Protein AF-R7JLM0-F1 (afdb_monomer)

Radius of gyration: 26.58 Å; Cα contacts (8 Å, |Δi|>4): 230; chains: 1; bounding box: 60×76×86 Å

Nearest PDB structures (foldseek):
  3sog-assembly1_A-2  TM=3.318E-01  e=3.412E-01  Homo sapiens
  5i6j-assembly1_A-2  TM=1.376E-01  e=1.040E+00  Homo sapiens
  4s0f-assembly1_A  TM=2.040E-01  e=4.446E+00  Acetivibrio thermocellus ATCC 27405
  8to0-assembly1_GY  TM=1.593E-01  e=4.667E+00  Mus musculus

Solvent-accessible surface area (backbone atoms only — not comparable to full-atom values): 16908 Å² total; per-residue (Å²): 132,85,83,85,78,86,71,77,67,90,77,76,64,86,81,46,53,73,69,52,44,52,50,51,53,50,56,52,57,73,52,51,72,65,44,73,47,101,86,70,42,50,24,23,68,70,27,72,39,48,37,66,59,47,50,50,55,50,50,51,50,51,52,50,50,51,41,55,47,54,38,47,46,61,75,63,64,61,58,69,72,55,37,50,52,50,32,41,50,41,55,50,48,54,52,49,52,34,59,59,35,45,81,46,99,54,19,72,41,20,50,56,50,38,67,68,48,57,81,61,66,70,44,73,75,48,56,71,70,57,29,52,53,51,52,51,49,51,56,52,59,53,64,34,82,92,32,42,66,34,39,58,72,69,66,45,58,66,59,54,54,51,35,49,51,32,49,53,43,45,52,54,53,49,56,53,48,53,51,51,48,51,54,50,53,53,49,53,51,51,52,58,49,42,79,74,44,82,81,46,71,70,56,55,50,52,56,49,49,52,50,48,53,51,49,51,47,52,56,59,70,31,62,67,33,36,49,50,54,48,53,55,48,48,52,54,54,49,54,51,48,51,52,53,51,49,36,30,45,50,27,32,72,78,55,69,44,73,67,30,53,50,36,48,52,51,49,37,53,49,49,54,52,51,53,50,54,51,53,51,52,55,51,53,59,54,59,62,64,76,67,64,78,79,79,77,81,78,83,80,87,129

pLDDT: mean 82.74, std 15.83, range [32.66, 98.19]

Structure (mmCIF, N/CA/C/O backbone):
data_AF-R7JLM0-F1
#
_entry.id   AF-R7JLM0-F1
#
loop_
_atom_site.group_PDB
_atom_site.id
_atom_site.type_symbol
_atom_site.label_atom_id
_atom_site.label_alt_id
_atom_site.label_comp_id
_atom_site.label_asym_id
_atom_site.label_entity_id
_atom_site.label_seq_id
_atom_site.pdbx_PDB_ins_code
_atom_site.Cartn_x
_atom_site.Cartn_y
_atom_site.Cartn_z
_atom_site.occupancy
_atom_site.B_iso_or_equiv
_atom_site.auth_seq_id
_atom_site.auth_comp_id
_atom_site.auth_asym_id
_atom_site.auth_atom_id
_atom_site.pdbx_PDB_model_num
ATOM 1 N N . MET A 1 1 ? 14.908 -9.237 -46.133 1.00 46.31 1 MET A N 1
ATOM 2 C CA . MET A 1 1 ? 13.808 -8.449 -45.529 1.00 46.31 1 MET A CA 1
ATOM 3 C C . MET A 1 1 ? 14.343 -7.806 -44.255 1.00 46.31 1 MET A C 1
ATOM 5 O O . MET A 1 1 ? 15.053 -8.493 -43.534 1.00 46.31 1 MET A O 1
ATOM 9 N N . ARG A 1 2 ? 14.100 -6.511 -43.994 1.00 52.66 2 ARG A N 1
ATOM 10 C CA . ARG A 1 2 ? 14.485 -5.898 -42.706 1.00 52.66 2 ARG A CA 1
ATOM 11 C C . ARG A 1 2 ? 13.464 -6.320 -41.648 1.00 52.66 2 ARG A C 1
ATOM 13 O O . ARG A 1 2 ? 12.272 -6.133 -41.874 1.00 52.66 2 ARG A O 1
ATOM 20 N N . LYS A 1 3 ? 13.925 -6.893 -40.534 1.00 61.28 3 LYS A N 1
ATOM 21 C CA . LYS A 1 3 ? 13.074 -7.256 -39.395 1.00 61.28 3 LYS A CA 1
ATOM 22 C C . LYS A 1 3 ? 12.509 -5.966 -38.774 1.00 61.28 3 LYS A C 1
ATOM 24 O O . LYS A 1 3 ? 13.252 -5.001 -38.588 1.00 61.28 3 LYS A O 1
ATOM 29 N N . LYS A 1 4 ? 11.191 -5.906 -38.553 1.00 69.69 4 LYS A N 1
ATOM 30 C CA . LYS A 1 4 ? 10.511 -4.760 -37.930 1.00 69.69 4 LYS A CA 1
ATOM 31 C C . LYS A 1 4 ? 10.411 -5.046 -36.434 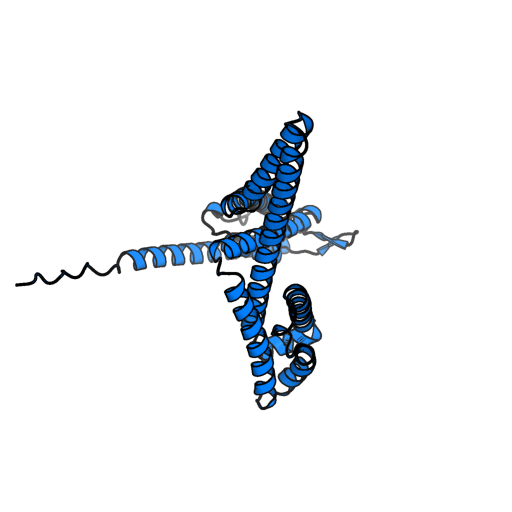1.00 69.69 4 LYS A C 1
ATOM 33 O O . LYS A 1 4 ? 9.512 -5.761 -36.018 1.00 69.69 4 LYS A O 1
ATOM 38 N N . TYR A 1 5 ? 11.360 -4.531 -35.661 1.00 74.25 5 TYR A N 1
ATOM 39 C CA . TYR A 1 5 ? 11.387 -4.722 -34.211 1.00 74.25 5 TYR A CA 1
ATOM 40 C C . TYR A 1 5 ? 10.335 -3.848 -33.524 1.00 74.25 5 TYR A C 1
ATOM 42 O O . TYR A 1 5 ? 10.145 -2.688 -33.910 1.00 74.25 5 TYR A O 1
ATOM 50 N N . LEU A 1 6 ? 9.673 -4.401 -32.507 1.00 81.44 6 LEU A N 1
ATOM 51 C CA . LEU A 1 6 ? 8.845 -3.630 -31.584 1.00 81.44 6 LEU A CA 1
ATOM 52 C C . LEU A 1 6 ? 9.763 -2.794 -30.690 1.00 81.44 6 LEU A C 1
ATOM 54 O O . LEU A 1 6 ? 10.702 -3.318 -30.095 1.00 81.44 6 LEU A O 1
ATOM 58 N N . LYS A 1 7 ? 9.514 -1.486 -30.645 1.00 85.19 7 LYS A N 1
ATOM 59 C CA . LYS A 1 7 ? 10.189 -0.560 -29.734 1.00 85.19 7 LYS A CA 1
ATOM 60 C C . LYS A 1 7 ? 9.288 -0.302 -28.537 1.00 85.19 7 LYS A C 1
ATOM 62 O O . LYS A 1 7 ? 8.070 -0.279 -28.711 1.00 85.19 7 LYS A O 1
ATOM 67 N N . VAL A 1 8 ? 9.892 -0.071 -27.378 1.00 88.75 8 VAL A N 1
ATOM 68 C CA . VAL A 1 8 ? 9.181 0.491 -26.227 1.00 88.75 8 VAL A CA 1
ATOM 69 C C . VAL A 1 8 ? 8.813 1.936 -26.560 1.00 88.75 8 VAL A C 1
ATOM 71 O O . VAL A 1 8 ? 9.634 2.692 -27.089 1.00 88.75 8 VAL A O 1
ATOM 74 N N . GLU A 1 9 ? 7.553 2.294 -26.344 1.00 91.06 9 GLU A N 1
ATOM 75 C CA . GLU A 1 9 ? 7.072 3.661 -26.511 1.00 91.06 9 GLU A CA 1
ATOM 76 C C . GLU A 1 9 ? 7.649 4.575 -25.424 1.00 91.06 9 GLU A C 1
ATOM 78 O O . GLU A 1 9 ? 7.916 4.156 -24.302 1.00 91.06 9 GLU A O 1
ATOM 83 N N . SER A 1 10 ? 7.861 5.848 -25.753 1.00 87.69 10 SER A 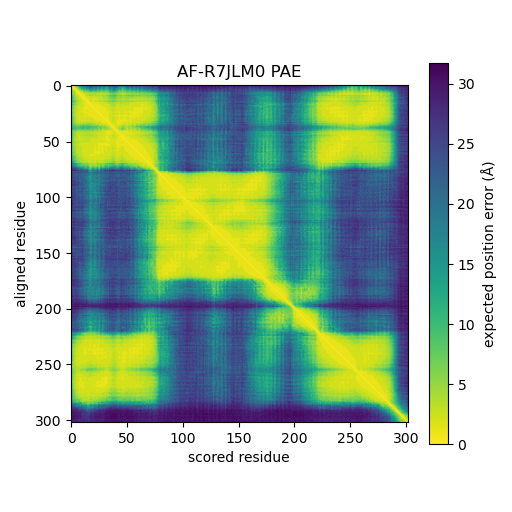N 1
ATOM 84 C CA . SER A 1 10 ? 8.321 6.823 -24.766 1.00 87.69 10 SER A CA 1
ATOM 85 C C . SER A 1 10 ? 7.180 7.197 -23.828 1.00 87.69 10 SER A C 1
ATOM 87 O O . SER A 1 10 ? 6.104 7.550 -24.305 1.00 87.69 10 SER A O 1
ATOM 89 N N . ILE A 1 11 ? 7.440 7.231 -22.524 1.00 90.00 11 ILE A N 1
ATOM 90 C CA . ILE A 1 11 ? 6.517 7.762 -21.521 1.00 90.00 11 ILE A CA 1
ATOM 91 C C . ILE A 1 11 ? 7.254 8.764 -20.635 1.00 90.00 11 ILE A C 1
ATOM 93 O O . ILE A 1 11 ? 8.383 8.530 -20.221 1.00 90.00 11 ILE A O 1
ATOM 97 N N . TYR A 1 12 ? 6.621 9.897 -20.332 1.00 88.19 12 TYR A N 1
ATOM 98 C CA . TYR A 1 12 ? 7.196 10.885 -19.420 1.00 88.19 12 TYR A CA 1
ATOM 99 C C . TYR A 1 12 ? 6.615 10.727 -18.010 1.00 88.19 12 TYR A C 1
ATOM 101 O O . TYR A 1 12 ? 5.598 11.332 -17.654 1.00 88.19 12 TYR A O 1
ATOM 109 N N . LEU A 1 13 ? 7.268 9.893 -17.198 1.00 90.50 13 LEU A N 1
ATOM 110 C CA . LEU A 1 13 ? 6.787 9.486 -15.871 1.00 90.50 13 LEU A CA 1
ATOM 111 C C . LEU A 1 13 ? 6.755 10.627 -14.840 1.00 90.50 13 LEU A C 1
ATOM 113 O O . LEU A 1 13 ? 5.944 10.601 -13.912 1.00 90.50 13 LEU A O 1
ATOM 117 N N . TYR A 1 14 ? 7.554 11.682 -15.023 1.00 86.12 14 TYR A N 1
ATOM 118 C CA . TYR A 1 14 ? 7.587 12.829 -14.106 1.00 86.12 14 TYR A CA 1
ATOM 119 C C . TYR A 1 14 ? 6.265 13.615 -14.036 1.00 86.12 14 TYR A C 1
ATOM 121 O O . TYR A 1 14 ? 6.030 14.308 -13.050 1.00 86.12 14 TYR A O 1
ATOM 129 N N . HIS A 1 15 ? 5.381 13.509 -15.036 1.00 85.50 15 HIS A N 1
ATOM 130 C CA . HIS A 1 15 ? 4.055 14.149 -15.001 1.00 85.50 15 HIS A CA 1
ATOM 131 C C . HIS A 1 15 ? 2.981 13.329 -14.265 1.00 85.50 15 HIS A C 1
ATOM 133 O O . HIS A 1 15 ? 1.862 13.816 -14.055 1.00 85.50 15 HIS A O 1
ATOM 139 N N . LEU A 1 16 ? 3.299 12.095 -13.871 1.00 88.38 16 LEU A N 1
ATOM 140 C CA . LEU A 1 16 ? 2.406 11.257 -13.082 1.00 88.38 16 LEU A CA 1
ATOM 141 C C . LEU A 1 16 ? 2.457 11.671 -11.611 1.00 88.38 16 LEU A C 1
ATOM 143 O O . LEU A 1 16 ? 3.528 11.894 -11.045 1.00 88.38 16 LEU A O 1
ATOM 147 N N . THR A 1 17 ? 1.299 11.715 -10.959 1.00 89.56 17 THR A N 1
ATOM 148 C CA . THR A 1 17 ? 1.217 11.811 -9.494 1.00 89.56 17 THR A CA 1
ATOM 149 C C . THR A 1 17 ? 1.863 10.589 -8.844 1.00 89.56 17 THR A C 1
ATOM 151 O O . THR A 1 17 ? 2.075 9.566 -9.492 1.00 89.56 17 THR A O 1
ATOM 154 N N . ASN A 1 18 ? 2.159 10.656 -7.544 1.00 90.44 18 ASN A N 1
ATOM 155 C CA . ASN A 1 18 ? 2.722 9.513 -6.809 1.00 90.44 18 ASN A CA 1
ATOM 156 C C . ASN A 1 18 ? 1.836 8.269 -6.935 1.00 90.44 18 ASN A C 1
ATOM 158 O O . ASN A 1 18 ? 2.331 7.181 -7.202 1.00 90.44 18 ASN A O 1
ATOM 162 N N . ALA A 1 19 ? 0.516 8.437 -6.821 1.00 89.56 19 ALA A N 1
ATOM 163 C CA . ALA A 1 19 ? -0.430 7.334 -6.960 1.00 89.56 19 ALA A CA 1
ATOM 164 C C . ALA A 1 19 ? -0.437 6.730 -8.376 1.00 89.56 19 ALA A C 1
ATOM 166 O O . ALA A 1 19 ? -0.486 5.510 -8.516 1.00 89.56 19 ALA A O 1
ATOM 167 N N . GLU A 1 20 ? -0.369 7.563 -9.417 1.00 91.12 20 GLU A N 1
ATOM 168 C CA . GLU A 1 20 ? -0.324 7.097 -10.809 1.00 91.12 20 GLU A CA 1
ATOM 169 C C . GLU A 1 20 ? 0.993 6.398 -11.142 1.00 91.12 20 GLU A C 1
ATOM 171 O O . GLU A 1 20 ? 0.960 5.364 -11.801 1.00 91.12 20 GLU A O 1
ATOM 176 N N . LEU A 1 21 ? 2.130 6.912 -10.660 1.00 94.75 21 LEU A N 1
ATOM 177 C CA . LEU A 1 21 ? 3.432 6.270 -10.847 1.00 94.75 21 LEU A CA 1
ATOM 178 C C . LEU A 1 21 ? 3.469 4.896 -10.167 1.00 94.75 21 LEU A C 1
ATOM 180 O O . LEU A 1 21 ? 3.831 3.912 -10.802 1.00 94.75 21 LEU A O 1
ATOM 184 N N . ILE A 1 22 ? 3.027 4.810 -8.906 1.00 95.12 22 ILE A N 1
ATOM 185 C CA . ILE A 1 22 ? 2.936 3.539 -8.170 1.00 95.12 22 ILE A CA 1
ATOM 186 C C . ILE A 1 22 ? 2.023 2.553 -8.910 1.00 95.12 22 ILE A C 1
ATOM 188 O O . ILE A 1 22 ? 2.355 1.378 -9.039 1.00 95.12 22 ILE A O 1
ATOM 192 N N . ASN A 1 23 ? 0.870 3.008 -9.414 1.00 94.50 23 ASN A N 1
ATOM 193 C CA . ASN A 1 23 ? -0.040 2.144 -10.167 1.00 94.50 23 ASN A CA 1
ATOM 194 C C . ASN A 1 23 ? 0.575 1.668 -11.491 1.00 94.50 23 ASN A C 1
ATOM 196 O O . ASN A 1 23 ? 0.466 0.488 -11.815 1.00 94.50 23 ASN A O 1
ATOM 200 N N . PHE A 1 24 ? 1.232 2.563 -12.231 1.00 96.88 24 PHE A N 1
ATOM 201 C CA . PHE A 1 24 ? 1.930 2.223 -13.465 1.00 96.88 24 PHE A CA 1
ATOM 202 C C . PHE A 1 24 ? 3.007 1.164 -13.218 1.00 96.88 24 PHE A C 1
ATOM 204 O O . PHE A 1 24 ? 2.997 0.142 -13.895 1.00 96.88 24 PHE A O 1
ATOM 211 N N . LEU A 1 25 ? 3.868 1.355 -12.214 1.00 97.69 25 LEU A N 1
ATOM 212 C CA . LEU A 1 25 ? 4.946 0.408 -11.920 1.00 97.69 25 LEU A CA 1
ATOM 213 C C . LEU A 1 25 ? 4.444 -0.929 -11.362 1.00 97.69 25 LEU A C 1
ATOM 215 O O . LEU A 1 25 ? 5.022 -1.962 -11.676 1.00 97.69 25 LEU A O 1
ATOM 219 N N . ARG A 1 26 ? 3.326 -0.958 -10.623 1.00 97.25 26 ARG A N 1
ATOM 220 C CA . ARG A 1 26 ? 2.663 -2.229 -10.268 1.00 97.25 26 ARG A CA 1
ATOM 221 C C . ARG A 1 26 ? 2.206 -2.987 -11.508 1.00 97.25 26 ARG A C 1
ATOM 223 O O . ARG A 1 26 ? 2.535 -4.151 -11.671 1.00 97.25 26 ARG A O 1
ATOM 230 N N . ARG A 1 27 ? 1.516 -2.300 -12.421 1.00 97.31 27 ARG A N 1
ATOM 231 C CA . ARG A 1 27 ? 1.054 -2.906 -13.678 1.00 97.31 27 ARG A CA 1
ATOM 232 C C . ARG A 1 27 ? 2.215 -3.311 -14.586 1.00 97.31 27 ARG A C 1
ATOM 234 O O . ARG A 1 27 ? 2.076 -4.265 -15.336 1.00 97.31 27 ARG A O 1
ATOM 241 N N . PHE A 1 28 ? 3.335 -2.594 -14.532 1.00 97.62 28 PHE A N 1
ATOM 242 C CA . PHE A 1 28 ? 4.577 -2.979 -15.197 1.00 97.62 28 PHE A CA 1
ATOM 243 C C . PHE A 1 28 ? 5.132 -4.287 -14.622 1.00 97.62 28 PHE A C 1
ATOM 245 O O . PHE A 1 28 ? 5.426 -5.203 -15.384 1.00 97.62 28 PHE A O 1
ATOM 252 N N . MET A 1 29 ? 5.216 -4.397 -13.292 1.00 97.25 29 MET A N 1
ATOM 253 C CA . MET A 1 29 ? 5.656 -5.618 -12.608 1.00 97.25 29 MET A CA 1
ATOM 254 C C . MET A 1 29 ? 4.749 -6.810 -12.929 1.00 97.25 29 MET A C 1
ATOM 256 O O . MET A 1 29 ? 5.252 -7.889 -13.223 1.00 97.25 29 MET A O 1
ATOM 260 N N . ASP A 1 30 ? 3.430 -6.604 -12.970 1.00 96.69 30 ASP A N 1
ATOM 261 C CA . ASP A 1 30 ? 2.447 -7.642 -13.320 1.00 96.69 30 ASP A CA 1
ATOM 262 C C . ASP A 1 30 ? 2.591 -8.161 -14.765 1.00 96.69 30 ASP A C 1
ATOM 264 O O 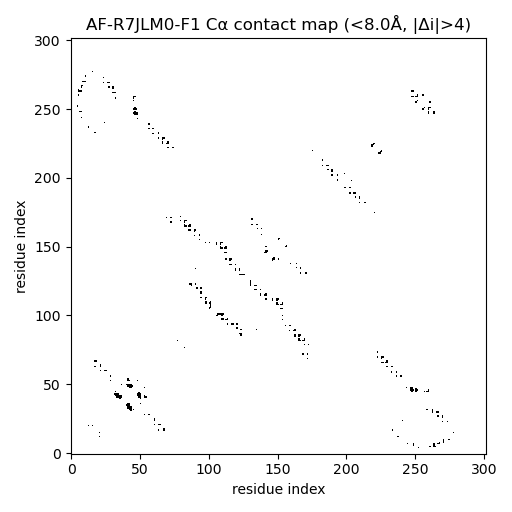. ASP A 1 30 ? 2.107 -9.247 -15.085 1.00 96.69 30 ASP A O 1
ATOM 268 N N . LEU A 1 31 ? 3.225 -7.391 -15.660 1.00 97.00 31 LEU A N 1
ATOM 269 C CA . LEU A 1 31 ? 3.488 -7.811 -17.040 1.00 97.00 31 LEU A CA 1
ATOM 270 C C . LEU A 1 31 ? 4.726 -8.703 -17.166 1.00 97.00 31 LEU A C 1
ATOM 272 O O . LEU A 1 31 ? 4.895 -9.337 -18.211 1.00 97.00 31 LEU A O 1
ATOM 276 N N . LEU A 1 32 ? 5.602 -8.734 -16.158 1.00 96.50 32 LEU A N 1
ATOM 277 C CA . LEU A 1 32 ? 6.828 -9.520 -16.218 1.00 96.50 32 LEU A CA 1
ATOM 278 C C . LEU A 1 32 ? 6.495 -11.022 -16.286 1.00 96.50 32 LEU A C 1
ATOM 280 O O . LEU A 1 32 ? 5.707 -11.513 -15.474 1.00 96.50 32 LEU A O 1
ATOM 284 N N . PRO A 1 33 ? 7.105 -11.780 -17.215 1.00 95.56 33 PRO A N 1
ATOM 285 C CA . PRO A 1 33 ? 6.946 -13.227 -17.298 1.00 95.56 33 PRO A CA 1
ATOM 286 C C . PRO A 1 33 ? 7.795 -13.894 -16.206 1.00 95.56 33 PRO A C 1
ATOM 288 O O . PRO A 1 33 ? 8.856 -14.446 -16.485 1.00 95.56 33 PRO A O 1
ATOM 291 N N . LEU A 1 34 ? 7.362 -13.751 -14.950 1.00 96.06 34 LEU A N 1
ATOM 292 C CA . LEU A 1 34 ? 8.117 -14.198 -13.784 1.00 96.06 34 LEU A CA 1
ATOM 293 C C . LEU A 1 34 ? 8.060 -15.719 -13.613 1.00 96.06 34 LEU A C 1
ATOM 295 O O . LEU A 1 34 ? 6.981 -16.312 -13.565 1.00 96.06 34 LEU A O 1
ATOM 299 N N . GLU A 1 35 ? 9.225 -16.318 -13.406 1.00 94.88 35 GLU A N 1
ATOM 300 C CA . GLU A 1 35 ? 9.415 -17.710 -13.003 1.00 94.88 35 GLU A CA 1
ATOM 301 C C . GLU A 1 35 ? 10.285 -17.805 -11.740 1.00 94.88 35 GLU A C 1
ATOM 303 O O . GLU A 1 35 ? 10.871 -16.809 -11.309 1.00 94.88 35 GLU A O 1
ATOM 308 N N . ASP A 1 36 ? 10.281 -18.975 -11.094 1.00 94.94 36 ASP A N 1
ATOM 309 C CA . ASP A 1 36 ? 11.117 -19.247 -9.919 1.00 94.94 36 ASP A CA 1
ATOM 310 C C . ASP A 1 36 ? 12.560 -19.545 -10.350 1.00 94.94 36 ASP A C 1
ATOM 312 O O . ASP A 1 36 ? 12.775 -20.403 -11.208 1.00 94.94 36 ASP A O 1
ATOM 316 N N . ASP A 1 37 ? 13.536 -18.877 -9.731 1.00 89.62 37 ASP A N 1
ATOM 317 C CA . ASP A 1 37 ? 14.952 -19.219 -9.871 1.00 89.62 37 ASP A CA 1
ATOM 318 C C . ASP A 1 37 ? 15.328 -20.446 -9.015 1.00 89.62 37 ASP A C 1
ATOM 320 O O . ASP A 1 37 ? 14.514 -21.013 -8.279 1.00 89.62 37 ASP A O 1
ATOM 324 N N . GLU A 1 38 ? 16.593 -20.868 -9.101 1.00 85.75 38 GLU A N 1
ATOM 325 C CA . GLU A 1 38 ? 17.118 -22.015 -8.345 1.00 85.75 38 GLU A CA 1
ATOM 326 C C . GLU A 1 38 ? 17.077 -21.823 -6.813 1.00 85.75 38 GLU A C 1
ATOM 328 O O . GLU A 1 38 ? 17.103 -22.807 -6.071 1.00 85.75 38 GLU A O 1
ATOM 333 N N . GLU A 1 39 ? 16.984 -20.581 -6.333 1.00 86.44 39 GLU A N 1
ATOM 334 C CA . GLU A 1 39 ? 16.954 -20.196 -4.918 1.00 86.44 39 GLU A CA 1
ATOM 335 C C . GLU A 1 39 ? 15.537 -19.814 -4.428 1.00 86.44 39 GLU A C 1
ATOM 337 O O . GLU A 1 39 ? 15.348 -19.507 -3.248 1.00 86.44 39 GLU A O 1
ATOM 342 N N . GLY A 1 40 ? 14.519 -19.889 -5.296 1.00 83.94 40 GLY A N 1
ATOM 343 C CA . GLY A 1 40 ? 13.126 -19.534 -5.004 1.00 83.94 40 GLY A CA 1
ATOM 344 C C . GLY A 1 40 ? 12.789 -18.039 -5.133 1.00 83.94 40 GLY A C 1
ATOM 345 O O . GLY A 1 40 ? 11.715 -17.617 -4.698 1.00 83.94 40 GLY A O 1
ATOM 346 N N . GLY A 1 41 ? 13.685 -17.232 -5.703 1.00 89.75 41 GLY A N 1
ATOM 347 C CA . GLY A 1 41 ? 13.433 -15.857 -6.134 1.00 89.75 41 GLY A CA 1
ATOM 348 C C . GLY A 1 41 ? 12.636 -15.792 -7.442 1.00 89.75 41 GLY A C 1
ATOM 349 O O . GLY A 1 41 ? 12.555 -16.765 -8.184 1.00 89.75 41 GLY A O 1
ATOM 350 N N . LYS A 1 42 ? 12.015 -14.643 -7.737 1.00 95.88 42 LYS A N 1
ATOM 351 C CA . LYS A 1 42 ? 11.240 -14.433 -8.973 1.00 95.88 42 LYS A CA 1
ATOM 352 C C . LYS A 1 42 ? 12.050 -13.651 -9.997 1.00 95.88 42 LYS A C 1
ATOM 354 O O . LYS A 1 42 ? 12.378 -12.504 -9.724 1.00 95.88 42 LYS A O 1
ATOM 359 N N . HIS A 1 43 ? 12.265 -14.197 -11.190 1.00 96.38 43 HIS A N 1
ATOM 360 C CA . HIS A 1 43 ? 13.001 -13.532 -12.274 1.00 96.38 43 HIS A CA 1
ATOM 361 C C . HIS A 1 43 ? 12.303 -13.674 -13.630 1.00 96.38 43 HIS A C 1
ATOM 363 O O . HIS A 1 43 ? 11.398 -14.485 -13.783 1.00 96.38 43 HIS A O 1
ATOM 369 N N . ALA A 1 44 ? 12.721 -12.886 -14.624 1.00 96.44 44 ALA A N 1
ATOM 370 C CA . ALA A 1 44 ? 12.225 -12.970 -16.001 1.00 96.44 44 ALA A CA 1
ATOM 371 C C . ALA A 1 44 ? 13.417 -13.079 -16.972 1.00 96.44 44 ALA A C 1
ATOM 373 O O . ALA A 1 44 ? 13.869 -12.073 -17.537 1.00 96.44 44 ALA A O 1
ATOM 374 N N . PRO A 1 45 ? 13.970 -14.288 -17.183 1.00 94.56 45 PRO A N 1
ATOM 375 C CA . PRO A 1 45 ? 15.233 -14.451 -17.902 1.00 94.56 45 PRO A CA 1
ATOM 376 C C . PRO A 1 45 ? 15.113 -14.147 -19.394 1.00 94.56 45 PRO A C 1
ATOM 378 O O . PRO A 1 45 ? 16.061 -13.624 -19.977 1.00 94.56 45 PRO A O 1
ATOM 381 N N . ALA A 1 46 ? 13.940 -14.372 -20.000 1.00 93.25 46 ALA A N 1
ATOM 382 C CA . ALA A 1 46 ? 13.655 -13.974 -21.382 1.00 93.25 46 ALA A CA 1
ATOM 383 C C . ALA A 1 46 ? 13.801 -12.455 -21.617 1.00 93.25 46 ALA A C 1
ATOM 385 O O . ALA A 1 46 ? 13.970 -12.011 -22.751 1.00 93.25 46 ALA A O 1
ATOM 386 N N . LEU A 1 47 ? 13.758 -11.657 -20.544 1.00 95.44 47 LEU A N 1
ATOM 387 C CA . LEU A 1 47 ? 13.915 -10.204 -20.564 1.00 95.44 47 LEU A CA 1
ATOM 388 C C . LEU A 1 47 ? 15.250 -9.733 -19.961 1.00 95.44 47 LEU A C 1
ATOM 390 O O . LEU A 1 47 ? 15.462 -8.528 -19.841 1.00 95.44 47 LEU A O 1
ATOM 394 N N . ALA A 1 48 ? 16.139 -10.659 -19.581 1.00 95.31 48 ALA A N 1
ATOM 395 C CA . ALA A 1 48 ? 17.376 -10.387 -18.841 1.00 95.31 48 ALA A CA 1
ATOM 396 C C . ALA A 1 48 ? 17.157 -9.617 -17.520 1.00 95.31 48 ALA A C 1
ATOM 398 O O . ALA A 1 48 ? 17.969 -8.768 -17.139 1.00 95.31 48 ALA A O 1
ATOM 399 N N . ILE A 1 49 ? 16.057 -9.932 -16.833 1.00 96.94 49 ILE A N 1
ATOM 400 C CA . ILE A 1 49 ? 15.666 -9.364 -15.540 1.00 96.94 49 ILE A CA 1
ATOM 401 C C . ILE A 1 49 ? 15.949 -10.399 -1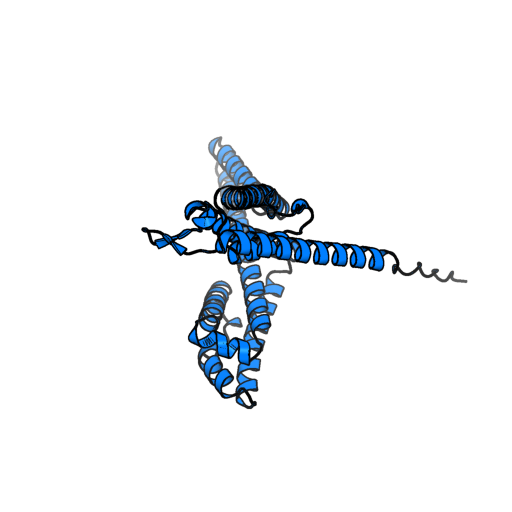4.450 1.00 96.94 49 ILE A C 1
ATOM 403 O O . ILE A 1 49 ? 15.448 -11.524 -14.528 1.00 96.94 49 ILE A O 1
ATOM 407 N N . THR A 1 50 ? 16.753 -10.025 -13.451 1.00 96.75 50 THR A N 1
ATOM 408 C CA . THR A 1 50 ? 17.165 -10.909 -12.345 1.00 96.75 50 THR A CA 1
ATOM 409 C C . THR A 1 50 ? 16.199 -10.839 -11.164 1.00 96.75 50 THR A C 1
ATOM 411 O O . THR A 1 50 ? 15.403 -9.904 -11.052 1.00 96.75 50 THR A O 1
ATOM 414 N N . SER A 1 51 ? 16.296 -11.806 -10.248 1.00 96.38 51 SER A N 1
ATOM 415 C CA . SER A 1 51 ? 15.512 -11.811 -9.007 1.00 96.38 51 SER A CA 1
ATOM 416 C C . SER A 1 51 ? 15.784 -10.605 -8.115 1.00 96.38 51 SER A C 1
ATOM 418 O O . SER A 1 51 ? 14.870 -10.103 -7.465 1.00 96.38 51 SER A O 1
ATOM 420 N N . GLU A 1 52 ? 17.016 -10.092 -8.120 1.00 96.12 52 GLU A N 1
ATOM 421 C CA . GLU A 1 52 ? 17.386 -8.895 -7.359 1.00 96.12 52 GLU A CA 1
ATOM 422 C C . GLU A 1 52 ? 16.650 -7.661 -7.886 1.00 96.12 52 GLU A C 1
ATOM 424 O O . GLU A 1 52 ? 16.098 -6.900 -7.099 1.00 96.12 52 GLU A O 1
ATOM 429 N N . MET A 1 53 ? 16.558 -7.505 -9.211 1.00 96.62 53 MET A N 1
ATOM 430 C CA . MET A 1 53 ? 15.846 -6.382 -9.831 1.00 96.62 53 MET A CA 1
ATOM 431 C C . MET A 1 53 ? 14.343 -6.425 -9.535 1.00 96.62 53 MET A C 1
ATOM 433 O O . MET A 1 53 ? 13.716 -5.391 -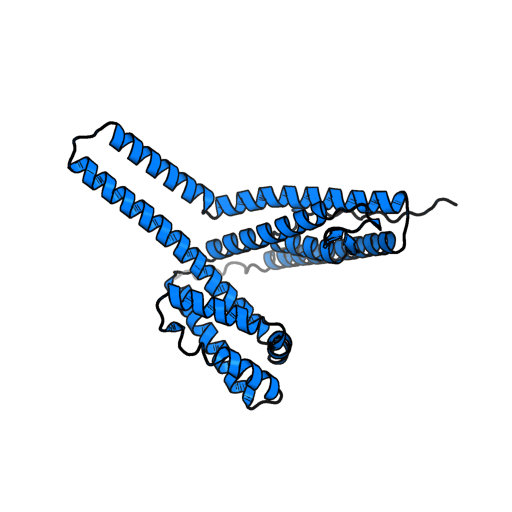9.304 1.00 96.62 53 MET A O 1
ATOM 437 N N . VAL A 1 54 ? 13.754 -7.625 -9.523 1.00 97.31 54 VAL A N 1
ATOM 438 C CA . VAL A 1 54 ? 12.344 -7.827 -9.155 1.00 97.31 54 VAL A CA 1
ATOM 439 C C . VAL A 1 54 ? 12.126 -7.513 -7.673 1.00 97.31 54 VAL A C 1
ATOM 441 O O . VAL A 1 54 ? 11.139 -6.865 -7.319 1.00 97.31 54 VAL A O 1
ATOM 444 N N . ALA A 1 55 ? 13.039 -7.936 -6.797 1.00 95.38 55 ALA A N 1
ATOM 445 C CA . ALA A 1 55 ? 12.983 -7.618 -5.373 1.00 95.38 55 ALA A CA 1
ATOM 446 C C . ALA A 1 55 ? 13.106 -6.106 -5.118 1.00 95.38 55 ALA A C 1
ATOM 448 O O . ALA A 1 55 ? 12.303 -5.553 -4.368 1.00 95.38 55 ALA A O 1
ATOM 449 N N . GLU A 1 56 ? 14.040 -5.434 -5.792 1.00 95.44 56 GLU A N 1
ATOM 450 C CA . GLU A 1 56 ? 14.240 -3.983 -5.718 1.00 95.44 56 GLU A CA 1
ATOM 451 C C . GLU A 1 56 ? 12.987 -3.210 -6.157 1.00 95.44 56 GLU A C 1
ATOM 453 O O . GLU A 1 56 ? 12.501 -2.345 -5.427 1.00 95.44 56 GLU A O 1
ATOM 458 N N . GLY A 1 57 ? 12.381 -3.583 -7.290 1.00 94.31 57 GLY A N 1
ATOM 459 C CA . GLY A 1 57 ? 11.131 -2.973 -7.749 1.00 94.31 57 GLY A CA 1
ATOM 460 C C . GLY A 1 57 ? 9.983 -3.123 -6.744 1.00 94.31 57 GLY A C 1
ATOM 461 O O . GLY A 1 57 ? 9.214 -2.183 -6.521 1.00 94.31 57 GLY A O 1
ATOM 462 N N . ASN A 1 58 ? 9.876 -4.286 -6.094 1.00 94.69 58 ASN A N 1
ATOM 463 C CA . ASN A 1 58 ? 8.878 -4.522 -5.049 1.00 94.69 58 ASN A CA 1
ATOM 464 C C . ASN A 1 58 ? 9.136 -3.677 -3.791 1.00 94.69 58 ASN A C 1
ATOM 466 O O . ASN A 1 58 ? 8.185 -3.117 -3.238 1.00 94.69 58 ASN A O 1
ATOM 470 N N . ASP A 1 59 ? 10.393 -3.541 -3.362 1.00 92.75 59 ASP A N 1
ATOM 471 C CA . ASP A 1 59 ? 10.767 -2.711 -2.211 1.00 92.75 59 ASP A CA 1
ATOM 472 C C . ASP A 1 59 ? 10.480 -1.224 -2.463 1.00 92.75 59 ASP A C 1
ATOM 474 O O . ASP A 1 59 ? 9.864 -0.545 -1.633 1.00 92.75 59 ASP A O 1
ATOM 478 N N . TYR A 1 60 ? 10.805 -0.728 -3.660 1.00 95.38 60 TYR A N 1
ATOM 479 C CA . TYR A 1 60 ? 10.444 0.625 -4.073 1.00 95.38 60 TYR A CA 1
ATOM 480 C C . TYR A 1 60 ? 8.933 0.851 -4.068 1.00 95.38 60 TYR A C 1
ATOM 482 O O . TYR A 1 60 ? 8.458 1.864 -3.549 1.00 95.38 60 TYR A O 1
ATOM 490 N N . LEU A 1 61 ? 8.154 -0.090 -4.606 1.00 93.62 61 LEU A N 1
ATOM 491 C CA . LEU A 1 61 ? 6.693 -0.003 -4.616 1.00 93.62 61 LEU A CA 1
ATOM 492 C C . LEU A 1 61 ? 6.095 -0.006 -3.206 1.00 93.62 61 LEU A C 1
ATOM 494 O O . LEU A 1 61 ? 5.123 0.718 -2.961 1.00 93.62 61 LEU A O 1
ATOM 498 N N . GLN A 1 62 ? 6.659 -0.794 -2.290 1.00 89.56 62 GLN A N 1
ATOM 499 C CA . GLN A 1 62 ? 6.242 -0.827 -0.891 1.00 89.56 62 GLN A CA 1
ATOM 500 C C . GLN A 1 62 ? 6.574 0.498 -0.194 1.00 89.56 62 GLN A C 1
ATOM 502 O O . GLN A 1 62 ? 5.678 1.158 0.339 1.00 89.56 62 GLN A O 1
ATOM 507 N N . THR A 1 63 ? 7.826 0.949 -0.292 1.00 86.62 63 THR A N 1
ATOM 508 C CA . THR A 1 63 ? 8.295 2.204 0.312 1.00 86.62 63 THR A CA 1
ATOM 509 C C . THR A 1 63 ? 7.518 3.409 -0.222 1.00 86.62 63 THR A C 1
ATOM 511 O O . THR A 1 63 ? 7.080 4.271 0.546 1.00 86.62 63 THR A O 1
ATOM 514 N N . ALA A 1 64 ? 7.265 3.464 -1.532 1.00 89.81 64 ALA A N 1
ATOM 515 C CA . ALA A 1 64 ? 6.496 4.539 -2.147 1.00 89.81 64 ALA A CA 1
ATOM 516 C C . ALA A 1 64 ? 5.029 4.518 -1.703 1.00 89.81 64 ALA A C 1
ATOM 518 O O . ALA A 1 64 ? 4.440 5.575 -1.458 1.00 89.81 64 ALA A O 1
ATOM 519 N N . ALA A 1 65 ? 4.421 3.337 -1.565 1.00 85.31 65 ALA A N 1
ATOM 520 C CA . ALA A 1 65 ? 3.063 3.220 -1.048 1.00 85.31 65 ALA A CA 1
ATOM 521 C C . ALA A 1 65 ? 2.965 3.737 0.392 1.00 85.31 65 ALA A C 1
ATOM 523 O O . ALA A 1 65 ? 2.042 4.497 0.703 1.00 85.31 65 ALA A O 1
ATOM 524 N N . ASP A 1 66 ? 3.940 3.399 1.235 1.00 81.88 66 ASP A N 1
ATOM 525 C CA . ASP A 1 66 ? 3.987 3.842 2.625 1.00 81.88 66 ASP A CA 1
ATOM 526 C C . ASP A 1 66 ? 4.222 5.350 2.751 1.00 81.88 66 ASP A C 1
ATOM 528 O O . ASP A 1 66 ? 3.474 6.021 3.464 1.00 81.88 66 ASP A O 1
ATOM 532 N N . LEU A 1 67 ? 5.179 5.917 2.013 1.00 81.50 67 LEU A N 1
ATOM 533 C CA . LEU A 1 67 ? 5.433 7.363 1.998 1.00 81.50 67 LEU A CA 1
ATOM 534 C C . LEU A 1 67 ? 4.237 8.156 1.454 1.00 81.50 67 LEU A C 1
ATOM 536 O O . LEU A 1 67 ? 3.839 9.170 2.032 1.00 81.50 67 LEU A O 1
ATOM 540 N N . ASN A 1 68 ? 3.626 7.690 0.360 1.00 82.88 68 ASN A N 1
ATOM 541 C CA . ASN A 1 68 ? 2.451 8.333 -0.226 1.00 82.88 68 ASN A CA 1
ATOM 542 C C . ASN A 1 68 ? 1.246 8.269 0.722 1.00 82.88 68 ASN A C 1
ATOM 544 O O . ASN A 1 68 ? 0.474 9.224 0.797 1.00 82.88 68 ASN A O 1
ATOM 548 N N . ARG A 1 69 ? 1.099 7.169 1.473 1.00 78.38 69 ARG A N 1
ATOM 549 C CA . ARG A 1 69 ? 0.115 7.062 2.551 1.00 78.38 69 ARG A CA 1
ATOM 550 C C . ARG A 1 69 ? 0.423 8.087 3.637 1.00 78.38 69 ARG A C 1
ATOM 552 O O . ARG A 1 69 ? -0.405 8.962 3.849 1.00 78.38 69 ARG A O 1
ATOM 559 N N . GLN A 1 70 ? 1.607 8.047 4.251 1.00 70.25 70 GLN A N 1
ATOM 560 C CA . GLN A 1 70 ? 2.008 8.946 5.345 1.00 70.25 70 GLN A CA 1
ATOM 561 C C . GLN A 1 70 ? 1.838 10.433 4.994 1.00 70.25 70 GLN A C 1
ATOM 563 O O . GLN A 1 70 ? 1.285 11.189 5.793 1.00 70.25 70 GLN A O 1
ATOM 568 N N . SER A 1 71 ? 2.244 10.843 3.786 1.00 70.25 71 SER A N 1
ATOM 569 C CA . SER A 1 71 ? 2.070 12.220 3.305 1.00 70.25 71 SER A CA 1
ATOM 570 C C . SER A 1 71 ? 0.590 12.621 3.243 1.00 70.25 71 SER A C 1
ATOM 572 O O . SER A 1 71 ? 0.223 13.691 3.733 1.00 70.25 71 SER A O 1
ATOM 574 N N . LYS A 1 72 ? -0.294 11.739 2.749 1.00 67.75 72 LYS A N 1
ATOM 575 C CA . LYS A 1 72 ? -1.747 11.981 2.756 1.00 67.75 72 LYS A CA 1
ATOM 576 C C . LYS A 1 72 ? -2.320 12.079 4.167 1.00 67.75 72 LYS A C 1
ATOM 578 O O . LYS A 1 72 ? -3.070 13.011 4.428 1.00 67.75 72 LYS A O 1
ATOM 583 N N . LEU A 1 73 ? -1.930 11.187 5.085 1.00 63.19 73 LEU A N 1
ATOM 584 C CA . LEU A 1 73 ? -2.426 11.224 6.471 1.00 63.19 73 LEU A CA 1
ATOM 585 C C . LEU A 1 73 ? -2.083 12.557 7.155 1.00 63.19 73 LEU A C 1
ATOM 587 O O . LEU A 1 73 ? -2.916 13.110 7.868 1.00 63.19 73 LEU A O 1
ATOM 591 N N . LYS A 1 74 ? -0.885 13.107 6.902 1.00 63.44 74 LYS A N 1
ATOM 592 C CA . LYS A 1 74 ? -0.485 14.421 7.432 1.00 63.44 74 LYS A CA 1
ATOM 593 C C . LYS A 1 74 ? -1.133 15.596 6.695 1.00 63.44 74 LYS A C 1
ATOM 595 O O . LYS A 1 74 ? -1.450 16.608 7.318 1.00 63.44 74 LYS A O 1
ATOM 600 N N . ALA A 1 75 ? -1.356 15.500 5.387 1.00 50.84 75 ALA A N 1
ATOM 601 C CA . ALA A 1 75 ? -2.063 16.547 4.646 1.00 50.84 75 ALA A CA 1
ATOM 602 C C . ALA A 1 75 ? -3.545 16.641 5.055 1.00 50.84 75 ALA A C 1
ATOM 604 O O . ALA A 1 75 ? -4.113 17.730 5.090 1.00 50.84 75 ALA A O 1
ATOM 605 N N . GLU A 1 76 ? -4.152 15.509 5.411 1.00 49.53 76 GLU A N 1
ATOM 606 C CA . GLU A 1 76 ? -5.555 15.392 5.811 1.00 49.53 76 GLU A CA 1
ATOM 607 C C . GLU A 1 76 ? -5.783 15.577 7.317 1.00 49.53 76 GLU A C 1
ATOM 609 O O . GLU A 1 76 ? -6.902 15.337 7.764 1.00 49.53 76 GLU A O 1
ATOM 614 N N . THR A 1 77 ? -4.766 15.990 8.095 1.00 53.47 77 THR A N 1
ATOM 615 C CA . THR A 1 77 ? -4.761 15.920 9.570 1.00 53.47 77 THR A CA 1
ATOM 616 C C . THR A 1 77 ? -6.042 16.474 10.202 1.00 53.47 77 THR A C 1
ATOM 618 O O . THR A 1 77 ? -6.172 17.661 10.512 1.00 53.47 77 THR A O 1
ATOM 621 N N . LYS A 1 78 ? -6.985 15.568 10.454 1.00 57.62 78 LYS A N 1
ATOM 622 C CA . LYS A 1 78 ? -8.117 15.764 11.349 1.00 57.62 78 LYS A CA 1
ATOM 623 C C . LYS A 1 78 ? -7.612 15.601 12.782 1.00 57.62 78 LYS A C 1
ATOM 625 O O . LYS A 1 78 ? -6.670 14.840 13.018 1.00 57.62 78 LYS A O 1
ATOM 630 N N . PRO A 1 79 ? -8.217 16.273 13.775 1.00 65.25 79 PRO A N 1
ATOM 631 C CA . PRO A 1 79 ? -7.850 16.066 15.171 1.00 65.25 79 PRO A CA 1
ATOM 632 C C . PRO A 1 79 ? -7.886 14.573 15.533 1.00 65.25 79 PRO A C 1
ATOM 634 O O . PRO A 1 79 ? -8.814 13.876 15.130 1.00 65.25 79 PRO A O 1
ATOM 637 N N . LYS A 1 80 ? -6.942 14.085 16.355 1.00 70.56 80 LYS A N 1
ATOM 638 C CA . LYS A 1 80 ? -6.879 12.673 16.810 1.00 70.56 80 LYS A CA 1
ATOM 639 C C . LYS A 1 80 ? -8.238 12.124 17.259 1.00 70.56 80 LYS A C 1
ATOM 641 O O . LYS A 1 80 ? -8.607 11.014 16.904 1.00 70.56 80 LYS A O 1
ATOM 646 N N . LYS A 1 81 ? -9.012 12.943 17.979 1.00 73.25 81 LYS A N 1
ATOM 647 C CA . LYS A 1 81 ? -10.366 12.617 18.455 1.00 73.25 81 LYS A CA 1
ATOM 648 C C . LYS A 1 81 ? -11.391 12.419 17.331 1.00 73.25 81 LYS A C 1
ATOM 650 O O . LYS A 1 81 ? -12.375 11.716 17.516 1.00 73.25 81 LYS A O 1
ATOM 655 N N . GLU A 1 82 ? -11.231 13.090 16.197 1.00 76.50 82 GLU A N 1
ATOM 656 C CA . GLU A 1 82 ? -12.093 12.884 15.032 1.00 76.50 82 GLU A CA 1
ATOM 657 C C . GLU A 1 82 ? -11.741 11.584 14.310 1.00 76.50 82 GLU A C 1
ATOM 659 O O . GLU A 1 82 ? -12.651 10.832 13.977 1.00 76.50 82 GLU A O 1
ATOM 664 N N . ILE A 1 83 ? -10.450 11.290 14.129 1.00 78.94 83 ILE A N 1
ATOM 665 C CA . ILE A 1 83 ? -10.006 10.016 13.547 1.00 78.94 83 ILE A CA 1
ATOM 666 C C . ILE A 1 83 ? -10.482 8.836 14.394 1.00 78.94 83 ILE A C 1
ATOM 668 O O . ILE A 1 83 ? -11.057 7.896 13.860 1.00 78.94 83 ILE A O 1
ATOM 672 N N . ASP A 1 84 ? -10.331 8.933 15.710 1.00 82.81 84 ASP A N 1
ATOM 673 C CA . ASP A 1 84 ? -10.845 7.962 16.675 1.00 82.81 84 ASP A CA 1
ATOM 674 C C . ASP A 1 84 ? -12.342 7.665 16.475 1.00 82.81 84 ASP A C 1
ATOM 676 O O . ASP A 1 84 ? -12.738 6.534 16.211 1.00 82.81 84 ASP A O 1
ATOM 680 N N . ARG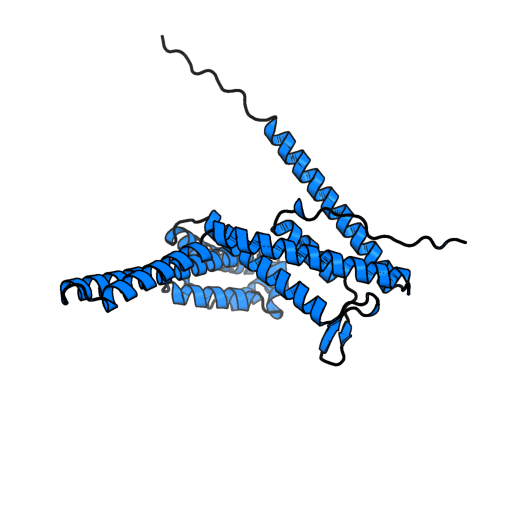 A 1 85 ? -13.170 8.717 16.419 1.00 85.00 85 ARG A N 1
ATOM 681 C CA . ARG A 1 85 ? -14.611 8.592 16.139 1.00 85.00 85 ARG A CA 1
ATOM 682 C C . ARG A 1 85 ? -14.916 7.933 14.795 1.00 85.00 85 ARG A C 1
ATOM 684 O O . ARG A 1 85 ? -15.955 7.288 14.659 1.00 85.00 85 ARG A O 1
ATOM 691 N N . LEU A 1 86 ? -14.087 8.161 13.775 1.00 87.62 86 LEU A N 1
ATOM 692 C CA . LEU A 1 86 ? -14.267 7.549 12.457 1.00 87.62 86 LEU A CA 1
ATOM 693 C C . LEU A 1 86 ? -13.945 6.051 12.493 1.00 87.62 86 LEU A C 1
ATOM 695 O O . LEU A 1 86 ? -14.695 5.280 11.894 1.00 87.62 86 LEU A O 1
ATOM 699 N N . ARG A 1 87 ? -12.912 5.634 13.239 1.00 92.56 87 ARG A N 1
ATOM 700 C CA . ARG A 1 87 ? -12.611 4.214 13.490 1.00 92.56 87 ARG A CA 1
ATOM 701 C C . ARG A 1 87 ? -13.773 3.525 14.193 1.00 92.56 87 ARG A C 1
ATOM 703 O O . ARG A 1 87 ? -14.318 2.571 13.641 1.00 92.56 87 ARG A O 1
ATOM 710 N N . ASP A 1 88 ? -14.225 4.081 15.318 1.00 90.44 88 ASP A N 1
ATOM 711 C CA . ASP A 1 88 ? -15.366 3.568 16.086 1.00 90.44 88 ASP A CA 1
ATOM 712 C C . ASP A 1 88 ? -16.592 3.359 15.200 1.00 90.44 88 ASP A C 1
ATOM 714 O O . ASP A 1 88 ? -17.221 2.297 15.181 1.00 90.44 88 ASP A O 1
ATOM 718 N N . ARG A 1 89 ? -16.934 4.396 14.429 1.00 92.38 89 ARG A N 1
ATOM 719 C CA . ARG A 1 89 ? -18.117 4.388 13.578 1.00 92.38 89 ARG A CA 1
ATOM 720 C C . ARG A 1 89 ? -18.000 3.374 12.453 1.00 92.38 89 ARG A C 1
ATOM 722 O O . ARG A 1 89 ? -18.995 2.725 12.142 1.00 92.38 89 ARG A O 1
ATOM 729 N N . MET A 1 90 ? -16.825 3.251 11.841 1.00 94.94 90 MET A N 1
ATOM 730 C CA . MET A 1 90 ? -16.622 2.337 10.724 1.00 94.94 90 MET A CA 1
ATOM 731 C C . MET A 1 90 ? -16.645 0.876 11.180 1.00 94.94 90 MET A C 1
ATOM 733 O O . MET A 1 90 ? -17.277 0.048 10.530 1.00 94.94 90 MET A O 1
ATOM 737 N N . VAL A 1 91 ? -16.059 0.566 12.340 1.00 95.56 91 VAL A N 1
ATOM 738 C CA . VAL A 1 91 ? -16.164 -0.769 12.948 1.00 95.56 91 VAL A CA 1
ATOM 739 C C . VAL A 1 91 ? -17.627 -1.142 13.176 1.00 95.56 91 VAL A C 1
ATOM 741 O O . VAL A 1 91 ? -18.068 -2.214 12.757 1.00 95.56 91 VAL A O 1
ATOM 744 N N . VAL A 1 92 ? -18.399 -0.252 13.811 1.00 94.44 92 VAL A N 1
ATOM 745 C CA . VAL A 1 92 ? -19.833 -0.478 14.049 1.00 94.44 92 VAL A CA 1
ATOM 746 C C . VAL A 1 92 ? -20.573 -0.658 12.726 1.00 94.44 92 VAL A C 1
ATOM 748 O O . VAL A 1 92 ? -21.338 -1.607 12.582 1.00 94.44 92 VAL A O 1
ATOM 751 N N . PHE A 1 93 ? -20.300 0.197 11.738 1.00 95.56 93 PHE A N 1
ATOM 752 C CA . PHE A 1 93 ? -20.924 0.129 10.421 1.00 95.56 93 PHE A CA 1
ATOM 753 C C . PHE A 1 93 ? -20.685 -1.214 9.721 1.00 95.56 93 PHE A C 1
ATOM 755 O O . PHE A 1 93 ? -21.645 -1.828 9.257 1.00 95.56 93 PHE A O 1
ATOM 762 N N . ILE A 1 94 ? -19.441 -1.702 9.686 1.00 96.75 94 ILE A N 1
ATOM 763 C CA . ILE A 1 94 ? -19.091 -2.996 9.081 1.00 96.75 94 ILE A CA 1
ATOM 764 C C . ILE A 1 94 ? -19.827 -4.136 9.792 1.00 96.75 94 ILE A C 1
ATOM 766 O O . ILE A 1 94 ? -20.466 -4.966 9.141 1.00 96.75 94 ILE A O 1
ATOM 770 N N . ILE A 1 95 ? -19.783 -4.166 11.128 1.00 96.81 95 ILE A N 1
ATOM 771 C CA . ILE A 1 95 ? -20.430 -5.214 11.929 1.00 96.81 95 ILE A CA 1
ATOM 772 C C . ILE A 1 95 ? -21.949 -5.214 11.712 1.00 96.81 95 ILE A C 1
ATOM 774 O O . ILE A 1 95 ? -22.547 -6.279 11.519 1.00 96.81 95 ILE A O 1
ATOM 778 N N . ASP A 1 96 ? -22.579 -4.040 11.722 1.00 96.12 96 ASP A N 1
ATOM 779 C CA . ASP A 1 96 ? -24.023 -3.897 11.543 1.00 96.12 96 ASP A CA 1
ATOM 780 C C . ASP A 1 96 ? -24.450 -4.248 10.117 1.00 96.12 96 ASP A C 1
ATOM 782 O O . ASP A 1 96 ? -25.439 -4.962 9.932 1.00 96.12 96 ASP A O 1
ATOM 786 N N . ARG A 1 97 ? -23.678 -3.830 9.105 1.00 97.06 97 ARG A N 1
ATOM 787 C CA . ARG A 1 97 ? -23.919 -4.177 7.699 1.00 97.06 97 ARG A CA 1
ATOM 788 C C . ARG A 1 97 ? -23.840 -5.687 7.484 1.00 97.06 97 ARG A C 1
ATOM 790 O O . ARG A 1 97 ? -24.758 -6.256 6.893 1.00 97.06 97 ARG A O 1
ATOM 797 N N . ILE A 1 98 ? -22.811 -6.354 8.012 1.00 98.06 98 ILE A N 1
ATOM 798 C CA . ILE A 1 98 ? -22.695 -7.821 7.963 1.00 98.06 98 ILE A CA 1
ATOM 799 C C . ILE A 1 98 ? -23.893 -8.466 8.665 1.00 98.06 98 ILE A C 1
ATOM 801 O O . ILE A 1 98 ? -24.545 -9.331 8.084 1.00 98.06 98 ILE A O 1
ATOM 805 N N . SER A 1 99 ? -24.234 -8.017 9.877 1.00 97.25 99 SER A N 1
ATOM 806 C CA . SER A 1 99 ? -25.362 -8.550 10.653 1.00 97.25 99 SER A CA 1
ATOM 807 C C . SER A 1 99 ? -26.702 -8.416 9.920 1.00 97.25 99 SER A C 1
ATOM 809 O O . SER A 1 99 ? -27.512 -9.346 9.944 1.00 97.25 99 SER A O 1
ATOM 811 N N . PHE A 1 100 ? -26.936 -7.279 9.262 1.00 96.50 100 PHE A N 1
ATOM 812 C CA . PHE A 1 100 ? -28.137 -7.010 8.472 1.00 96.50 100 PHE A CA 1
ATOM 813 C C . PHE A 1 100 ? -28.237 -7.935 7.250 1.00 96.50 100 PHE A C 1
ATOM 815 O O . PHE A 1 100 ? -29.296 -8.506 6.977 1.00 96.50 100 PHE A O 1
ATOM 822 N N . LEU A 1 101 ? -27.122 -8.157 6.547 1.00 97.44 101 LEU A N 1
ATOM 823 C CA . LEU A 1 101 ? -27.078 -8.968 5.326 1.00 97.44 101 LEU A CA 1
ATOM 824 C C . LEU A 1 101 ? -27.311 -10.470 5.559 1.00 97.44 101 LEU A C 1
ATOM 826 O O . LEU A 1 101 ? -27.605 -11.192 4.605 1.00 97.44 101 LEU A O 1
ATOM 830 N N . ARG A 1 102 ? -27.297 -10.946 6.808 1.00 97.31 102 ARG A N 1
ATOM 831 C CA . ARG A 1 102 ? -27.630 -12.343 7.161 1.00 97.31 102 ARG A CA 1
ATOM 832 C C . ARG A 1 102 ? -29.080 -12.729 6.862 1.00 97.31 102 ARG A C 1
ATOM 834 O O . ARG A 1 102 ? -29.397 -13.908 6.811 1.00 97.31 102 ARG A O 1
ATOM 841 N N . SER A 1 103 ? -29.960 -11.749 6.647 1.00 94.44 103 SER A N 1
ATOM 842 C CA . SER A 1 103 ? -31.360 -11.975 6.243 1.00 94.44 103 SER A CA 1
ATOM 843 C C . SER A 1 103 ? -31.613 -11.670 4.758 1.00 94.44 103 SER A C 1
ATOM 845 O O . SER A 1 103 ? -32.752 -11.439 4.360 1.00 94.44 103 SER A O 1
ATOM 847 N N . SER A 1 104 ? -30.558 -11.617 3.940 1.00 94.69 104 SER A N 1
ATOM 848 C CA . SER A 1 104 ? -30.623 -11.243 2.520 1.00 94.69 104 SER A CA 1
ATOM 849 C C . SER A 1 104 ? -30.297 -12.415 1.582 1.00 94.69 104 SER A C 1
ATOM 851 O O . SER A 1 104 ? -30.019 -13.528 2.024 1.00 94.69 104 SER A O 1
ATOM 853 N N . ALA A 1 105 ? -30.271 -12.161 0.270 1.00 95.56 105 ALA A N 1
ATOM 854 C CA . ALA A 1 105 ? -29.848 -13.147 -0.729 1.00 95.56 105 ALA A CA 1
ATOM 855 C C . ALA A 1 105 ? -28.385 -13.615 -0.558 1.00 95.56 105 ALA A C 1
ATOM 857 O O . ALA A 1 105 ? -28.036 -14.690 -1.037 1.00 95.56 105 ALA A O 1
ATOM 858 N N . VAL A 1 106 ? -27.546 -12.846 0.151 1.00 96.88 106 VAL A N 1
ATOM 859 C CA . VAL A 1 106 ? -26.139 -13.184 0.442 1.00 96.88 106 VAL A CA 1
ATOM 860 C C . VAL A 1 106 ? -25.932 -13.718 1.869 1.00 96.88 106 VAL A C 1
ATOM 862 O O . VAL A 1 106 ? -24.827 -13.661 2.409 1.00 96.88 106 VAL A O 1
ATOM 865 N N . ALA A 1 107 ? -26.986 -14.256 2.494 1.00 97.38 107 ALA A N 1
ATOM 866 C CA . ALA A 1 107 ? -26.983 -14.693 3.893 1.00 97.38 107 ALA A CA 1
ATOM 867 C C . ALA A 1 107 ? -25.842 -15.658 4.259 1.00 97.38 107 ALA A C 1
ATOM 869 O O . ALA A 1 107 ? -25.254 -15.514 5.324 1.00 97.38 107 ALA A O 1
ATOM 870 N N . ALA A 1 108 ? -25.493 -16.611 3.387 1.00 97.19 108 ALA A N 1
ATOM 871 C CA . ALA A 1 108 ? -24.437 -17.587 3.670 1.00 97.19 108 ALA A CA 1
ATOM 872 C C . ALA A 1 108 ? -23.057 -16.926 3.854 1.00 97.19 108 ALA A C 1
ATOM 874 O O . ALA A 1 108 ? -22.358 -17.210 4.825 1.00 97.19 108 ALA A O 1
ATOM 875 N N . ALA A 1 109 ? -22.698 -15.999 2.961 1.00 97.38 109 ALA A N 1
ATOM 876 C CA . ALA A 1 109 ? -21.462 -15.226 3.064 1.00 97.38 109 ALA A CA 1
ATOM 877 C C . ALA A 1 109 ? -21.488 -14.286 4.284 1.00 97.38 109 ALA A C 1
ATOM 879 O O . ALA A 1 109 ? -20.486 -14.134 4.982 1.00 97.38 109 ALA A O 1
ATOM 880 N N . ALA A 1 110 ? -22.652 -13.706 4.588 1.00 98.06 110 ALA A N 1
ATOM 881 C CA . ALA A 1 110 ? -22.823 -12.839 5.746 1.00 98.06 110 ALA A CA 1
ATOM 882 C C . ALA A 1 110 ? -22.714 -13.599 7.079 1.00 98.06 110 ALA A C 1
ATOM 884 O O . ALA A 1 110 ? -22.131 -13.073 8.021 1.00 98.06 110 ALA A O 1
ATOM 885 N N . GLU A 1 111 ? -23.229 -14.828 7.182 1.00 98.06 111 GLU A N 1
ATOM 886 C CA . GLU A 1 111 ? -23.064 -15.660 8.384 1.00 98.06 111 GLU A CA 1
ATOM 887 C C . GLU A 1 111 ? -21.605 -16.074 8.593 1.00 98.06 111 GLU A C 1
ATOM 889 O O . GLU A 1 111 ? -21.119 -16.030 9.724 1.00 98.06 111 GLU A O 1
ATOM 894 N N . LEU A 1 112 ? -20.888 -16.393 7.510 1.00 97.56 112 LEU A N 1
ATOM 895 C CA . LEU A 1 112 ? -19.455 -16.679 7.558 1.00 97.56 112 LEU A CA 1
ATOM 896 C C . LEU A 1 112 ? -18.679 -15.484 8.129 1.00 97.56 112 LEU A C 1
ATOM 898 O O . LEU A 1 112 ? -17.989 -15.632 9.137 1.00 97.56 112 LEU A O 1
ATOM 902 N N . LEU A 1 113 ? -18.860 -14.281 7.571 1.00 98.19 113 LEU A N 1
ATOM 903 C CA . LEU A 1 113 ? -18.178 -13.090 8.090 1.00 98.19 113 LEU A CA 1
ATOM 904 C C . LEU A 1 113 ? -18.686 -12.661 9.468 1.00 98.19 113 LEU A C 1
ATOM 906 O O . LEU A 1 113 ? -17.927 -12.092 10.247 1.00 98.19 113 LEU A O 1
ATOM 910 N N . TYR A 1 114 ? -19.943 -12.938 9.821 1.00 98.19 114 TYR A N 1
ATOM 911 C CA . TYR A 1 114 ? -20.457 -12.590 11.144 1.00 98.19 114 TYR A CA 1
ATOM 912 C C . TYR A 1 114 ? -19.727 -13.339 12.261 1.00 98.19 114 TYR A C 1
ATOM 914 O O . TYR A 1 114 ? -19.482 -12.763 13.322 1.00 98.19 114 TYR A O 1
ATOM 922 N N . ILE A 1 115 ? -19.338 -14.597 12.027 1.00 97.31 115 ILE A N 1
ATOM 923 C CA . ILE A 1 115 ? -18.505 -15.363 12.965 1.00 97.31 115 ILE A CA 1
ATOM 924 C C . ILE A 1 115 ? -17.157 -14.663 13.175 1.00 97.31 115 ILE A C 1
ATOM 926 O O . ILE A 1 115 ? -16.698 -14.578 14.313 1.00 97.31 115 ILE A O 1
ATOM 930 N N . VAL A 1 116 ? -16.579 -14.120 12.102 1.00 97.44 116 VAL A N 1
ATOM 931 C CA . VAL A 1 116 ? -15.294 -13.409 12.114 1.00 97.44 116 VAL A CA 1
ATOM 932 C C . VAL A 1 116 ? -15.392 -12.080 12.859 1.00 97.44 116 VAL A C 1
ATOM 934 O O . VAL A 1 116 ? -14.551 -11.793 13.701 1.00 97.44 116 VAL A O 1
ATOM 937 N N . VAL A 1 117 ? -16.426 -11.269 12.604 1.00 97.12 117 VAL A N 1
ATOM 938 C CA . VAL A 1 117 ? -16.504 -9.904 13.162 1.00 97.12 117 VAL A CA 1
ATOM 939 C C . VAL A 1 117 ? -17.145 -9.826 14.549 1.00 97.12 117 VAL A C 1
ATOM 941 O O . VAL A 1 117 ? -16.961 -8.845 15.266 1.00 97.12 117 VAL A O 1
ATOM 944 N N . LYS A 1 118 ? -17.912 -10.843 14.966 1.00 96.25 118 LYS A N 1
ATOM 945 C CA . LYS A 1 118 ? -18.606 -10.852 16.266 1.00 96.25 118 LYS A CA 1
ATOM 946 C C . LYS A 1 118 ? -17.671 -10.681 17.480 1.00 96.25 118 LYS A C 1
ATOM 948 O O . LYS A 1 118 ? -18.087 -9.958 18.389 1.00 96.25 118 LYS A O 1
ATOM 953 N N . PRO A 1 119 ? -16.479 -11.309 17.553 1.00 96.62 119 PRO A N 1
ATOM 954 C CA . PRO A 1 119 ? -15.532 -11.106 18.654 1.00 96.62 119 PRO A CA 1
ATOM 955 C C . PRO A 1 119 ? -15.093 -9.647 18.823 1.00 96.62 119 PRO A C 1
ATOM 957 O O . PRO A 1 119 ? -14.863 -9.211 19.943 1.00 96.62 119 PRO A O 1
ATOM 960 N N . TYR A 1 120 ? -15.079 -8.878 17.734 1.00 95.00 120 TYR A N 1
ATOM 961 C CA . TYR A 1 120 ? -14.666 -7.474 17.697 1.00 95.00 120 TYR A CA 1
ATOM 962 C C . TYR A 1 120 ? -15.792 -6.488 18.057 1.00 95.00 120 TYR A C 1
ATOM 964 O O . TYR A 1 120 ? -15.656 -5.272 17.906 1.00 95.00 120 TYR A O 1
ATOM 972 N N . LYS A 1 121 ? -16.942 -6.974 18.543 1.00 92.06 121 LYS A N 1
ATOM 973 C CA . LYS A 1 121 ? -18.021 -6.094 19.007 1.00 92.06 121 LYS A CA 1
ATOM 974 C C . LYS A 1 121 ? -17.582 -5.293 20.232 1.00 92.06 121 LYS A C 1
ATOM 976 O O . LYS A 1 121 ? -17.211 -5.856 21.254 1.00 92.06 121 LYS A O 1
ATOM 981 N N . GLY A 1 122 ? -17.732 -3.971 20.148 1.00 89.19 122 GLY A N 1
ATOM 982 C CA . GLY A 1 122 ? -17.475 -3.059 21.265 1.00 89.19 122 GLY A CA 1
ATOM 983 C C . GLY A 1 122 ? -16.019 -2.611 21.416 1.00 89.19 122 GLY A C 1
ATOM 984 O O . GLY A 1 122 ? -15.704 -1.980 22.423 1.00 89.19 122 GLY A O 1
ATOM 985 N N . ILE A 1 123 ? -15.146 -2.877 20.437 1.00 91.69 123 ILE A N 1
ATOM 986 C CA . ILE A 1 123 ? -13.729 -2.477 20.507 1.00 91.69 123 ILE A CA 1
ATOM 987 C C . ILE A 1 123 ? -13.526 -0.964 20.662 1.00 91.69 123 ILE A C 1
ATOM 989 O O . ILE A 1 123 ? -12.597 -0.568 21.351 1.00 91.69 123 ILE A O 1
ATOM 993 N N . GLY A 1 124 ? -14.447 -0.129 20.170 1.00 78.12 124 GLY A N 1
ATOM 994 C CA . GLY A 1 124 ? -14.403 1.330 20.370 1.00 78.12 124 GLY A CA 1
ATOM 995 C C . GLY A 1 124 ? -14.575 1.805 21.823 1.00 78.12 124 GLY A C 1
ATOM 996 O O . GLY A 1 124 ? -14.524 2.990 22.121 1.00 78.12 124 GLY A O 1
ATOM 997 N N . SER A 1 125 ? -14.815 0.888 22.768 1.00 82.62 125 SER A N 1
ATOM 998 C CA . SER A 1 125 ? -14.809 1.191 24.209 1.00 82.62 125 SER A CA 1
ATOM 999 C C . SER A 1 125 ? -13.461 0.922 24.889 1.00 82.62 125 SER A C 1
ATOM 1001 O O . SER A 1 125 ? -13.309 1.180 26.086 1.00 82.62 125 SER A O 1
ATOM 1003 N N . LEU A 1 126 ? -12.493 0.369 24.154 1.00 79.75 126 LEU A N 1
ATOM 1004 C CA . LEU A 1 126 ? -11.167 0.037 24.660 1.00 79.75 126 LEU A CA 1
ATOM 1005 C C . LEU A 1 126 ? -10.271 1.280 24.751 1.00 79.75 126 LEU A C 1
ATOM 1007 O O . LEU A 1 126 ? -10.594 2.362 24.271 1.00 79.75 126 LEU A O 1
ATOM 1011 N N . SER A 1 127 ? -9.112 1.126 25.395 1.00 79.62 127 SER A N 1
ATOM 1012 C CA . SER A 1 127 ? -8.065 2.143 25.306 1.00 79.62 127 SER A CA 1
ATOM 1013 C C . SER A 1 127 ? -7.515 2.202 23.882 1.00 79.62 127 SER A C 1
ATOM 1015 O O . SER A 1 127 ? -7.409 1.171 23.226 1.00 79.62 127 SER A O 1
ATOM 1017 N N . TYR A 1 128 ? -7.073 3.382 23.448 1.00 77.81 128 TYR A N 1
ATOM 1018 C CA . TYR A 1 128 ? -6.557 3.622 22.096 1.00 77.81 128 TYR A CA 1
ATOM 1019 C C . TYR A 1 128 ? -5.565 2.566 21.583 1.00 77.81 128 TYR A C 1
ATOM 1021 O O . TYR A 1 128 ? -5.676 2.122 20.443 1.00 77.81 128 TYR A O 1
ATOM 1029 N N . ASN A 1 129 ? -4.613 2.134 22.416 1.00 71.50 129 ASN A N 1
ATOM 1030 C CA . ASN A 1 129 ? -3.623 1.130 22.011 1.00 71.50 129 ASN A CA 1
ATOM 1031 C C . ASN A 1 129 ? -4.271 -0.243 21.798 1.00 71.50 129 ASN A C 1
ATOM 1033 O O . ASN A 1 129 ? -4.022 -0.885 20.784 1.00 71.50 129 ASN A O 1
ATOM 1037 N N . ARG A 1 130 ? -5.161 -0.656 22.707 1.00 76.50 130 ARG A N 1
ATOM 1038 C CA . ARG A 1 130 ? -5.888 -1.925 22.582 1.00 76.50 130 ARG A CA 1
ATOM 1039 C C . ARG A 1 130 ? -6.864 -1.911 21.417 1.00 76.50 130 ARG A C 1
ATOM 1041 O O . ARG A 1 130 ? -6.925 -2.869 20.668 1.00 76.50 130 ARG A O 1
ATOM 1048 N N . GLU A 1 131 ? -7.603 -0.824 21.238 1.00 85.06 131 GLU A N 1
ATOM 1049 C CA . GLU A 1 131 ? -8.490 -0.649 20.090 1.00 85.06 131 GLU A CA 1
ATOM 1050 C C . GLU A 1 131 ? -7.710 -0.757 18.770 1.00 85.06 131 GLU A C 1
ATOM 1052 O O . GLU A 1 131 ? -8.138 -1.453 17.859 1.00 85.06 131 GLU A O 1
ATOM 1057 N N . THR A 1 132 ? -6.529 -0.137 18.686 1.00 86.75 132 THR A N 1
ATOM 1058 C CA . THR A 1 132 ? -5.659 -0.199 17.500 1.00 86.75 132 THR A CA 1
ATOM 1059 C C . THR A 1 132 ? -5.195 -1.626 17.197 1.00 86.75 132 THR A C 1
ATOM 1061 O O . THR A 1 132 ? -5.225 -2.050 16.038 1.00 86.75 132 THR A O 1
ATOM 1064 N N . GLU A 1 133 ? -4.780 -2.377 18.220 1.00 84.94 133 GLU A N 1
ATOM 1065 C CA . GLU A 1 133 ? -4.401 -3.791 18.097 1.00 84.94 133 GLU A CA 1
ATOM 1066 C C . GLU A 1 133 ? -5.588 -4.642 17.623 1.00 84.94 133 GLU A C 1
ATOM 1068 O O . GLU A 1 133 ? -5.461 -5.407 16.668 1.00 84.94 133 GLU A O 1
ATOM 1073 N N . GLU A 1 134 ? -6.764 -4.451 18.222 1.00 91.94 134 GLU A N 1
ATOM 1074 C CA . GLU A 1 134 ? -7.982 -5.192 17.880 1.00 91.94 134 GLU A CA 1
ATOM 1075 C C . GLU A 1 134 ? -8.502 -4.853 16.473 1.00 91.94 134 GLU A C 1
ATOM 1077 O O . GLU A 1 134 ? -8.885 -5.755 15.731 1.00 91.94 134 GLU A O 1
ATOM 1082 N N . ILE A 1 135 ? -8.464 -3.582 16.047 1.00 91.88 135 ILE A N 1
ATOM 1083 C CA . ILE A 1 135 ? -8.807 -3.187 14.669 1.00 91.88 135 ILE A CA 1
ATOM 1084 C C . ILE A 1 135 ? -7.823 -3.815 13.675 1.00 91.88 135 ILE A C 1
ATOM 1086 O O . ILE A 1 135 ? -8.234 -4.301 12.622 1.00 91.88 135 ILE A O 1
ATOM 1090 N N . THR A 1 136 ? -6.530 -3.851 14.004 1.00 90.00 136 THR A N 1
ATOM 1091 C CA . THR A 1 136 ? -5.515 -4.510 13.164 1.00 90.00 136 THR A CA 1
ATOM 1092 C C . THR A 1 136 ? -5.788 -6.012 13.047 1.00 90.00 136 THR A C 1
ATOM 1094 O O . THR A 1 136 ? -5.716 -6.572 11.950 1.00 90.00 136 THR A O 1
ATOM 1097 N N . GLY A 1 137 ? -6.168 -6.654 14.156 1.00 91.88 137 GLY A N 1
ATOM 1098 C CA . GLY A 1 137 ? -6.616 -8.045 14.183 1.00 91.88 137 GLY A CA 1
ATOM 1099 C C . GLY A 1 137 ? -7.843 -8.278 13.301 1.00 91.88 137 GLY A C 1
ATOM 1100 O O . GLY A 1 137 ? -7.809 -9.155 12.444 1.00 91.88 137 GLY A O 1
ATOM 1101 N N . LEU A 1 138 ? -8.881 -7.445 13.433 1.00 97.25 138 LEU A N 1
ATOM 1102 C CA . LEU A 1 138 ? -10.101 -7.512 12.622 1.00 97.25 138 LEU A CA 1
ATOM 1103 C C . LEU A 1 138 ? -9.802 -7.410 11.121 1.00 97.25 138 LEU A C 1
ATOM 1105 O O . LEU A 1 138 ? -10.303 -8.212 10.336 1.00 97.25 138 LEU A O 1
ATOM 1109 N N . LEU A 1 139 ? -8.986 -6.432 10.717 1.00 96.50 139 LEU A N 1
ATOM 1110 C CA . LEU A 1 139 ? -8.594 -6.242 9.318 1.00 96.50 139 LEU A CA 1
ATOM 1111 C C . LEU A 1 139 ? -7.818 -7.452 8.783 1.00 96.50 139 LEU A C 1
ATOM 1113 O O . LEU A 1 139 ? -8.054 -7.887 7.658 1.00 96.50 139 LEU A O 1
ATOM 1117 N N . THR A 1 140 ? -6.929 -8.019 9.601 1.00 93.25 140 THR A N 1
ATOM 1118 C CA . THR A 1 140 ? -6.171 -9.230 9.258 1.00 93.25 140 THR A CA 1
ATOM 1119 C C . THR A 1 140 ? -7.103 -10.423 9.074 1.00 93.25 140 THR A C 1
ATOM 1121 O O . THR A 1 140 ? -7.012 -11.132 8.074 1.00 93.25 140 THR A O 1
ATOM 1124 N N . ASP A 1 141 ? -8.030 -10.623 10.008 1.00 96.19 141 ASP A N 1
ATOM 1125 C CA . ASP A 1 141 ? -8.984 -11.724 9.983 1.00 96.19 141 ASP A CA 1
ATOM 1126 C C . ASP A 1 141 ? -9.936 -11.636 8.787 1.00 96.19 141 ASP A C 1
ATOM 1128 O O . ASP A 1 141 ? -10.165 -12.640 8.113 1.00 96.19 141 ASP A O 1
ATOM 1132 N N . LEU A 1 142 ? -10.438 -10.443 8.458 1.00 95.44 142 LEU A N 1
ATOM 1133 C CA . LEU A 1 142 ? -11.278 -10.219 7.277 1.00 95.44 142 LEU A CA 1
ATOM 1134 C C . LEU A 1 142 ? -10.543 -10.476 5.955 1.00 95.44 142 LEU A C 1
ATOM 1136 O O . LEU A 1 142 ? -11.182 -10.860 4.978 1.00 95.44 142 LEU A O 1
ATOM 1140 N N . ASN A 1 143 ? -9.220 -10.299 5.926 1.00 94.75 143 ASN A N 1
ATOM 1141 C CA . ASN A 1 143 ? -8.401 -10.486 4.728 1.00 94.75 143 ASN A CA 1
ATOM 1142 C C . ASN A 1 143 ? -7.837 -11.913 4.575 1.00 94.75 143 ASN A C 1
ATOM 1144 O O . ASN A 1 143 ? -7.078 -12.184 3.643 1.00 94.75 143 ASN A O 1
ATOM 1148 N N . LYS A 1 144 ? -8.178 -12.839 5.480 1.00 93.50 144 LYS A N 1
ATOM 1149 C CA . LYS A 1 144 ? -7.778 -14.247 5.358 1.00 93.50 144 LYS A CA 1
ATOM 1150 C C . LYS A 1 144 ? -8.364 -14.881 4.088 1.00 93.50 144 LYS A C 1
ATOM 1152 O O . LYS A 1 144 ? -9.508 -14.566 3.752 1.00 93.50 144 LYS A O 1
ATOM 1157 N N . PRO A 1 145 ? -7.643 -15.796 3.407 1.00 94.38 145 PRO A N 1
ATOM 1158 C CA . PRO A 1 145 ? -8.082 -16.380 2.135 1.00 94.38 145 PRO A CA 1
ATOM 1159 C C . PRO A 1 145 ? -9.503 -16.956 2.163 1.00 94.38 145 PRO A C 1
ATOM 1161 O O . PRO A 1 145 ? -10.257 -16.780 1.210 1.00 94.38 145 PRO A O 1
ATOM 1164 N N . GLU A 1 146 ? -9.899 -17.581 3.272 1.00 94.50 146 GLU A N 1
ATOM 1165 C CA . GLU A 1 146 ? -11.237 -18.143 3.480 1.00 94.50 146 GLU A CA 1
ATOM 1166 C C . GLU A 1 146 ? -12.373 -17.100 3.540 1.00 94.50 146 GLU A C 1
ATOM 1168 O O . GLU A 1 146 ? -13.539 -17.460 3.379 1.00 94.50 146 GLU A O 1
ATOM 1173 N N . ASN A 1 147 ? -12.053 -15.817 3.742 1.00 95.75 147 ASN A N 1
ATOM 1174 C CA . ASN A 1 147 ? -13.016 -14.730 3.942 1.00 95.75 147 ASN A CA 1
ATOM 1175 C C . ASN A 1 147 ? -13.124 -13.774 2.738 1.00 95.75 147 ASN A C 1
ATOM 1177 O O . ASN A 1 147 ? -14.153 -13.112 2.584 1.00 95.75 147 ASN A O 1
ATOM 1181 N N . VAL A 1 148 ? -12.113 -13.716 1.858 1.00 95.06 148 VAL A N 1
ATOM 1182 C CA . VAL A 1 148 ? -12.031 -12.731 0.755 1.00 95.06 148 VAL A CA 1
ATOM 1183 C C . VAL A 1 148 ? -13.224 -12.818 -0.204 1.00 95.06 148 VAL A C 1
ATOM 1185 O O . VAL A 1 148 ? -13.803 -11.796 -0.578 1.00 95.06 148 VAL A O 1
ATOM 1188 N N . ASP A 1 149 ? -13.649 -14.027 -0.577 1.00 96.06 149 ASP A N 1
ATOM 1189 C CA . ASP A 1 149 ? -14.796 -14.195 -1.479 1.00 96.06 149 ASP A CA 1
ATOM 1190 C C . ASP A 1 149 ? -16.115 -13.762 -0.827 1.00 96.06 149 ASP A C 1
ATOM 1192 O O . ASP A 1 149 ? -16.988 -13.197 -1.494 1.00 96.06 149 ASP A O 1
ATOM 1196 N N . ALA A 1 150 ? -16.258 -13.958 0.486 1.00 97.19 150 ALA A N 1
ATOM 1197 C CA . ALA A 1 150 ? -17.416 -13.477 1.230 1.00 97.19 150 ALA A CA 1
ATOM 1198 C C . ALA A 1 150 ? -17.411 -11.942 1.339 1.00 97.19 150 ALA A C 1
ATOM 1200 O O . ALA A 1 150 ? -18.454 -11.316 1.146 1.00 97.19 150 ALA A O 1
ATOM 1201 N N . VAL A 1 151 ? -16.243 -11.330 1.560 1.00 97.69 151 VAL A N 1
ATOM 1202 C CA . VAL A 1 151 ? -16.046 -9.869 1.561 1.00 97.69 151 VAL A CA 1
ATOM 1203 C C . VAL A 1 151 ? -16.475 -9.256 0.224 1.00 97.69 151 VAL A C 1
ATOM 1205 O O . VAL A 1 151 ? -17.278 -8.318 0.209 1.00 97.69 151 VAL A O 1
ATOM 1208 N N . ARG A 1 152 ? -16.032 -9.846 -0.894 1.00 97.06 152 ARG A N 1
ATOM 1209 C CA . ARG A 1 152 ? -16.427 -9.434 -2.250 1.00 97.06 152 ARG A CA 1
ATOM 1210 C C . ARG A 1 152 ? -17.923 -9.632 -2.497 1.00 97.06 152 ARG A C 1
ATOM 1212 O O . ARG A 1 152 ? -18.587 -8.753 -3.035 1.00 97.06 152 ARG A O 1
ATOM 1219 N N . THR A 1 153 ? -18.482 -10.759 -2.053 1.00 97.38 153 THR A N 1
ATOM 1220 C CA . THR A 1 153 ? -19.920 -11.063 -2.188 1.00 97.38 153 THR A CA 1
ATOM 1221 C C . THR A 1 153 ? -20.798 -10.043 -1.456 1.00 97.38 153 THR A C 1
ATOM 1223 O O . THR A 1 153 ? -21.880 -9.700 -1.932 1.00 97.38 153 THR A O 1
ATOM 1226 N N . LEU A 1 154 ? -20.344 -9.541 -0.305 1.00 97.19 154 LEU A N 1
ATOM 1227 C CA . LEU A 1 154 ? -21.058 -8.526 0.476 1.00 97.19 154 LEU A CA 1
ATOM 1228 C C . LEU A 1 154 ? -20.807 -7.089 -0.024 1.00 97.19 154 LEU A C 1
ATOM 1230 O O . LEU A 1 154 ? -21.524 -6.165 0.386 1.00 97.19 154 LEU A O 1
ATOM 1234 N N . GLY A 1 155 ? -19.815 -6.891 -0.899 1.00 95.75 155 GLY A N 1
ATOM 1235 C CA . GLY A 1 155 ? -19.421 -5.589 -1.438 1.00 95.75 155 GLY A CA 1
ATOM 1236 C C . GLY A 1 155 ? -18.965 -4.613 -0.351 1.00 95.75 155 GLY A C 1
ATOM 1237 O O . GLY A 1 155 ? -19.349 -3.440 -0.379 1.00 95.75 155 GLY A O 1
ATOM 1238 N N . ILE A 1 156 ? -18.244 -5.114 0.657 1.00 96.31 156 ILE A N 1
ATOM 1239 C CA . ILE A 1 156 ? -17.759 -4.335 1.815 1.00 96.31 156 ILE A CA 1
ATOM 1240 C C . ILE A 1 156 ? -16.267 -3.987 1.718 1.00 96.31 156 ILE A C 1
ATOM 1242 O O . ILE A 1 156 ? -15.705 -3.453 2.666 1.00 96.31 156 ILE A O 1
ATOM 1246 N N . GLU A 1 157 ? -15.620 -4.265 0.582 1.00 96.12 157 GLU A N 1
ATOM 1247 C CA . GLU A 1 157 ? -14.182 -4.025 0.363 1.00 96.12 157 GLU A CA 1
ATOM 1248 C C . GLU A 1 157 ? -13.810 -2.569 0.662 1.00 96.12 157 GLU A C 1
ATOM 1250 O O . GLU A 1 157 ? -12.889 -2.297 1.428 1.00 96.12 157 GLU A O 1
ATOM 1255 N N . LYS A 1 158 ? -14.619 -1.628 0.161 1.00 90.62 158 LYS A N 1
ATOM 1256 C CA . LYS A 1 158 ? -14.421 -0.202 0.420 1.00 90.62 158 LYS A CA 1
ATOM 1257 C C . LYS A 1 158 ? -14.535 0.164 1.906 1.00 90.62 158 LYS A C 1
ATOM 1259 O O . LYS A 1 158 ? -13.801 1.031 2.368 1.00 90.62 158 LYS A O 1
ATOM 1264 N N . ASP A 1 159 ? -15.439 -0.470 2.648 1.00 92.56 159 ASP A N 1
ATOM 1265 C CA . ASP A 1 159 ? -15.619 -0.176 4.074 1.00 92.56 159 ASP A CA 1
ATOM 1266 C C . ASP A 1 159 ? -14.385 -0.632 4.872 1.00 92.56 159 ASP A C 1
ATOM 1268 O O . ASP A 1 159 ? -13.928 0.062 5.780 1.00 92.56 159 ASP A O 1
ATOM 1272 N N . ILE A 1 160 ? -13.820 -1.785 4.494 1.00 95.06 160 ILE A N 1
ATOM 1273 C CA . ILE A 1 160 ? -12.584 -2.337 5.062 1.00 95.06 160 ILE A CA 1
ATOM 1274 C C . ILE A 1 160 ? -11.395 -1.423 4.744 1.00 95.06 160 ILE A C 1
ATOM 1276 O O . ILE A 1 160 ? -10.615 -1.108 5.644 1.00 95.06 160 ILE A O 1
ATOM 1280 N N . ASP A 1 161 ? -11.286 -0.948 3.502 1.00 88.12 161 ASP A N 1
ATOM 1281 C CA . ASP A 1 161 ? -10.250 0.006 3.093 1.00 88.12 161 ASP A CA 1
ATOM 1282 C C . ASP A 1 161 ? -10.352 1.328 3.869 1.00 88.12 161 ASP A C 1
ATOM 1284 O O . ASP A 1 161 ? -9.339 1.862 4.335 1.00 88.12 161 ASP A O 1
ATOM 1288 N N . ASP A 1 162 ? -11.571 1.843 4.061 1.00 85.12 162 ASP A N 1
ATOM 1289 C CA . ASP A 1 162 ? -11.811 3.065 4.829 1.00 85.12 162 ASP A CA 1
ATOM 1290 C C . ASP A 1 162 ? -11.448 2.860 6.318 1.00 85.12 162 ASP A C 1
ATOM 1292 O O . ASP A 1 162 ? -10.749 3.698 6.897 1.00 85.12 162 ASP A O 1
ATOM 1296 N N . LEU A 1 163 ? -11.825 1.727 6.934 1.00 93.81 163 LEU A N 1
ATOM 1297 C CA . LEU A 1 163 ? -11.426 1.384 8.309 1.00 93.81 163 LEU A CA 1
ATOM 1298 C C . LEU A 1 163 ? -9.905 1.294 8.449 1.00 93.81 163 LEU A C 1
ATOM 1300 O O . LEU A 1 163 ? -9.334 1.860 9.387 1.00 93.81 163 LEU A O 1
ATOM 1304 N N . LYS A 1 164 ? -9.247 0.604 7.511 1.00 91.00 164 LYS A N 1
ATOM 1305 C CA . LYS A 1 164 ? -7.791 0.499 7.479 1.00 91.00 164 LYS A CA 1
ATOM 1306 C C . LYS A 1 164 ? -7.165 1.883 7.427 1.00 91.00 164 LYS A C 1
ATOM 1308 O O . LYS A 1 164 ? -6.293 2.169 8.241 1.00 91.00 164 LYS A O 1
ATOM 1313 N N . SER A 1 165 ? -7.645 2.746 6.534 1.00 82.44 165 SER A N 1
ATOM 1314 C CA . SER A 1 165 ? -7.160 4.119 6.391 1.00 82.44 165 SER A CA 1
ATOM 1315 C C . SER A 1 165 ? -7.299 4.924 7.687 1.00 82.44 165 SER A C 1
ATOM 1317 O O . SER A 1 165 ? -6.350 5.592 8.095 1.00 82.44 165 SER A O 1
ATOM 1319 N N . TYR A 1 166 ? -8.432 4.834 8.391 1.00 84.19 166 TYR A N 1
ATOM 1320 C CA . TYR A 1 166 ? -8.609 5.536 9.668 1.00 84.19 166 TYR A CA 1
ATOM 1321 C C . TYR A 1 166 ? -7.708 4.992 10.781 1.00 84.19 166 TYR A C 1
ATOM 1323 O O . TYR A 1 166 ? -7.146 5.776 11.547 1.00 84.19 166 TYR A O 1
ATOM 1331 N N . ASN A 1 167 ? -7.533 3.672 10.876 1.00 90.81 167 ASN A N 1
ATOM 1332 C CA . ASN A 1 167 ? -6.641 3.078 11.875 1.00 90.81 167 ASN A CA 1
ATOM 1333 C C . ASN A 1 167 ? -5.180 3.472 11.639 1.00 90.81 167 ASN A C 1
ATOM 1335 O O . ASN A 1 167 ? -4.465 3.877 12.551 1.00 90.81 167 ASN A O 1
ATOM 1339 N N . ASP A 1 168 ? -4.783 3.448 10.377 1.00 81.38 168 ASP A N 1
ATOM 1340 C CA . ASP A 1 168 ? -3.494 3.891 9.881 1.00 81.38 168 ASP A CA 1
ATOM 1341 C C . ASP A 1 168 ? -3.200 5.369 10.212 1.00 81.38 168 ASP A C 1
ATOM 1343 O O . ASP A 1 168 ? -2.098 5.694 10.663 1.00 81.38 168 ASP A O 1
ATOM 1347 N N . GLN A 1 169 ? -4.188 6.259 10.033 1.00 72.62 169 GLN A N 1
ATOM 1348 C CA . GLN A 1 169 ? -4.123 7.672 10.448 1.00 72.62 169 GLN A CA 1
ATOM 1349 C C . GLN A 1 169 ? -3.919 7.814 11.948 1.00 72.62 169 GLN A C 1
ATOM 1351 O O . GLN A 1 169 ? -3.105 8.620 12.397 1.00 72.62 169 GLN A O 1
ATOM 1356 N N . PHE A 1 170 ? -4.640 7.018 12.729 1.00 80.31 170 PHE A N 1
ATOM 1357 C CA . PHE A 1 170 ? -4.543 7.075 14.174 1.00 80.31 170 PHE A CA 1
ATOM 1358 C C . PHE A 1 170 ? -3.168 6.633 14.683 1.00 80.31 170 PHE A C 1
ATOM 1360 O O . PHE A 1 170 ? -2.584 7.326 15.516 1.00 80.31 170 PHE A O 1
ATOM 1367 N N . ILE A 1 171 ? -2.625 5.531 14.153 1.00 76.94 171 ILE A N 1
ATOM 1368 C CA . ILE A 1 171 ? -1.282 5.032 14.490 1.00 76.94 171 ILE A CA 1
ATOM 1369 C C . ILE A 1 171 ? -0.229 6.114 14.232 1.00 76.94 171 ILE A C 1
ATOM 1371 O O . ILE A 1 171 ? 0.592 6.391 15.106 1.00 76.94 171 ILE A O 1
ATOM 1375 N N . ALA A 1 172 ? -0.284 6.764 13.065 1.00 70.56 172 ALA A N 1
ATOM 1376 C CA . ALA A 1 172 ? 0.648 7.836 12.716 1.00 70.56 172 ALA A CA 1
ATOM 1377 C C . ALA A 1 172 ? 0.551 9.024 13.692 1.00 70.56 172 ALA A C 1
ATOM 1379 O O . ALA A 1 172 ? 1.571 9.525 14.162 1.00 70.56 172 ALA A O 1
ATOM 1380 N N . LEU A 1 173 ? -0.671 9.431 14.058 1.00 71.06 173 LEU A N 1
ATOM 1381 C CA . LEU A 1 173 ? -0.896 10.511 15.022 1.00 71.06 173 LEU A CA 1
ATOM 1382 C C . LEU A 1 173 ? -0.392 10.172 16.429 1.00 71.06 173 LEU A C 1
ATOM 1384 O O . LEU A 1 173 ? 0.142 11.048 17.107 1.00 71.06 173 LEU A O 1
ATOM 1388 N N . VAL A 1 174 ? -0.575 8.931 16.892 1.00 69.44 174 VAL A N 1
ATOM 1389 C CA . VAL A 1 174 ? -0.072 8.483 18.202 1.00 69.44 174 VAL A CA 1
ATOM 1390 C C . VAL A 1 174 ? 1.451 8.464 18.222 1.00 69.44 174 VAL A C 1
ATOM 1392 O O . VAL A 1 174 ? 2.030 9.011 19.152 1.00 69.44 174 VAL A O 1
ATOM 1395 N N . ALA A 1 175 ? 2.093 7.914 17.189 1.00 68.75 175 ALA A N 1
ATOM 1396 C CA . ALA A 1 175 ? 3.550 7.867 17.105 1.00 68.75 175 ALA A CA 1
ATOM 1397 C C . ALA A 1 175 ? 4.179 9.273 17.129 1.00 68.75 175 ALA A C 1
ATOM 1399 O O . ALA A 1 175 ? 5.164 9.502 17.835 1.00 68.75 175 ALA A O 1
ATOM 1400 N N . ASP A 1 176 ? 3.578 10.234 16.420 1.00 65.31 176 ASP A N 1
ATOM 1401 C CA . ASP A 1 176 ? 4.029 11.627 16.443 1.00 65.31 176 ASP A CA 1
ATOM 1402 C C . ASP A 1 176 ? 3.857 12.268 17.834 1.00 65.31 176 ASP A C 1
ATOM 1404 O O . ASP A 1 176 ? 4.762 12.943 18.330 1.00 65.31 176 ASP A O 1
ATOM 1408 N N . LEU A 1 177 ? 2.702 12.051 18.475 1.00 62.31 177 LEU A N 1
ATOM 1409 C CA . LEU A 1 177 ? 2.380 12.598 19.798 1.00 62.31 177 LEU A CA 1
ATOM 1410 C C . LEU A 1 177 ? 3.269 12.027 20.906 1.00 62.31 177 LEU A C 1
ATOM 1412 O O . LEU A 1 177 ? 3.753 12.797 21.731 1.00 62.31 177 LEU A O 1
ATOM 1416 N N . ASP A 1 178 ? 3.499 10.716 20.925 1.00 65.25 178 ASP A N 1
ATOM 1417 C CA . ASP A 1 178 ? 4.341 10.066 21.935 1.00 65.25 178 ASP A CA 1
ATOM 1418 C C . ASP A 1 178 ? 5.799 10.526 21.812 1.00 65.25 178 ASP A C 1
ATOM 1420 O O . ASP A 1 178 ? 6.474 10.763 22.817 1.00 65.25 178 ASP A O 1
ATOM 1424 N N . THR A 1 179 ? 6.271 10.737 20.580 1.00 67.69 179 THR A N 1
ATOM 1425 C CA . THR A 1 179 ? 7.618 11.260 20.322 1.00 67.69 179 THR A CA 1
ATOM 1426 C C . THR A 1 179 ? 7.751 12.714 20.785 1.00 67.69 179 THR A C 1
ATOM 1428 O O . THR A 1 179 ? 8.697 13.054 21.495 1.00 67.69 179 THR A O 1
ATOM 1431 N N . LEU A 1 180 ? 6.768 13.569 20.475 1.00 63.22 180 LEU A N 1
ATOM 1432 C CA . LEU A 1 180 ? 6.716 14.951 20.967 1.00 63.22 180 LEU A CA 1
ATOM 1433 C C . LEU A 1 180 ? 6.633 15.033 22.493 1.00 63.22 180 LEU A C 1
ATOM 1435 O O . LEU A 1 180 ? 7.325 15.848 23.102 1.00 63.22 180 LEU A O 1
ATOM 1439 N N . GLN A 1 181 ? 5.800 14.197 23.114 1.00 63.84 181 GLN A N 1
ATOM 1440 C CA . GLN A 1 181 ? 5.666 14.152 24.566 1.00 63.84 181 GLN A CA 1
ATOM 1441 C C . GLN A 1 181 ? 6.978 13.714 25.218 1.00 63.84 181 GLN A C 1
ATOM 1443 O O . GLN A 1 181 ? 7.425 14.353 26.163 1.00 63.84 181 GLN A O 1
ATOM 1448 N N . THR A 1 182 ? 7.640 12.698 24.661 1.00 72.75 182 THR A N 1
ATOM 1449 C CA . THR A 1 182 ? 8.952 12.232 25.128 1.00 72.75 182 THR A CA 1
ATOM 1450 C C . THR A 1 182 ? 9.996 13.347 25.070 1.00 72.75 182 THR A C 1
ATOM 1452 O O . THR A 1 182 ? 10.714 13.562 26.046 1.00 72.75 182 THR A O 1
ATOM 1455 N N . TYR A 1 183 ? 10.063 14.098 23.966 1.00 71.44 183 TYR A N 1
ATOM 1456 C CA . TYR A 1 183 ? 10.984 15.229 23.856 1.00 71.44 183 TYR A CA 1
ATOM 1457 C C . TYR A 1 183 ? 10.657 16.360 24.840 1.00 71.44 183 TYR A C 1
ATOM 1459 O O . TYR A 1 183 ? 11.572 16.920 25.446 1.00 71.44 183 TYR A O 1
ATOM 1467 N N . ASN A 1 184 ? 9.374 16.668 25.054 1.00 64.31 184 ASN A N 1
ATOM 1468 C CA . ASN A 1 184 ? 8.955 17.663 26.045 1.00 64.31 184 ASN A CA 1
ATOM 1469 C C . ASN A 1 184 ? 9.299 17.226 27.477 1.00 64.31 184 ASN A C 1
ATOM 1471 O O . ASN A 1 184 ? 9.839 18.022 28.239 1.00 64.31 184 ASN A O 1
ATOM 1475 N N . ASP A 1 185 ? 9.060 15.965 27.838 1.00 74.25 185 ASP A N 1
ATOM 1476 C CA . ASP A 1 185 ? 9.383 15.435 29.166 1.00 74.25 185 ASP A CA 1
ATOM 1477 C C . ASP A 1 185 ? 10.901 15.451 29.421 1.00 74.25 185 ASP A C 1
ATOM 1479 O O . ASP A 1 185 ? 11.352 15.808 30.512 1.00 74.25 185 ASP A O 1
ATOM 1483 N N . GLN A 1 186 ? 11.706 15.115 28.405 1.00 74.94 186 GLN A N 1
ATOM 1484 C CA . GLN A 1 186 ? 13.168 15.217 28.463 1.00 74.94 186 GLN A CA 1
ATOM 1485 C C . GLN A 1 186 ? 13.631 16.668 28.627 1.00 74.94 186 GLN A C 1
ATOM 1487 O O . GLN A 1 186 ? 14.527 16.938 29.428 1.00 74.94 186 GLN A O 1
ATOM 1492 N N . PHE A 1 187 ? 13.008 17.604 27.911 1.00 71.88 187 PHE A N 1
ATOM 1493 C CA . PHE A 1 187 ? 13.302 19.028 28.034 1.00 71.88 187 PHE A CA 1
ATOM 1494 C C . PHE A 1 187 ? 12.997 19.541 29.445 1.00 71.88 187 PHE A C 1
ATOM 1496 O O . PHE A 1 187 ? 13.868 20.129 30.083 1.00 71.88 187 PHE A O 1
ATOM 1503 N N . GLU A 1 188 ? 11.803 19.261 29.971 1.00 73.44 188 GLU A N 1
ATOM 1504 C CA . GLU A 1 188 ? 11.397 19.656 31.325 1.00 73.44 188 GLU A CA 1
ATOM 1505 C C . GLU A 1 188 ? 12.308 19.044 32.401 1.00 73.44 188 GLU A C 1
ATOM 1507 O O . GLU A 1 188 ? 12.681 19.715 33.368 1.00 73.44 188 GLU A O 1
ATOM 1512 N N . ALA A 1 189 ? 12.734 17.788 32.228 1.00 79.12 189 ALA A N 1
ATOM 1513 C CA . ALA A 1 189 ? 13.688 17.144 33.127 1.00 79.12 189 ALA A CA 1
ATOM 1514 C C . ALA A 1 189 ? 15.056 17.848 33.129 1.00 79.12 189 ALA A C 1
ATOM 1516 O O . ALA A 1 189 ? 15.620 18.080 34.202 1.00 79.12 189 ALA A O 1
ATOM 1517 N N . LEU A 1 190 ? 15.570 18.225 31.952 1.00 72.81 190 LEU A N 1
ATOM 1518 C CA . LEU A 1 190 ? 16.837 18.951 31.821 1.00 72.81 190 LEU A CA 1
ATOM 1519 C C . LEU A 1 190 ? 16.743 20.378 32.373 1.00 72.81 190 LEU A C 1
ATOM 1521 O O . LEU A 1 190 ? 17.650 20.813 33.080 1.00 72.81 190 LEU A O 1
ATOM 1525 N N . VAL A 1 191 ? 15.639 21.090 32.122 1.00 69.12 191 VAL A N 1
ATOM 1526 C CA . VAL A 1 191 ? 15.382 22.425 32.694 1.00 69.12 191 VAL A CA 1
ATOM 1527 C C . VAL A 1 191 ? 15.365 22.356 34.221 1.00 69.12 191 VAL A C 1
ATOM 1529 O O . VAL A 1 191 ? 16.057 23.125 34.888 1.00 69.12 191 VAL A O 1
ATOM 1532 N N . LYS A 1 192 ? 14.660 21.372 34.788 1.00 71.88 192 LYS A N 1
ATOM 1533 C CA . LYS A 1 192 ? 14.615 21.152 36.237 1.00 71.88 192 LYS A CA 1
ATOM 1534 C C . LYS A 1 192 ? 15.982 20.789 36.823 1.00 71.88 192 LYS A C 1
ATOM 1536 O O . LYS A 1 192 ? 16.276 21.163 37.956 1.00 71.88 192 LYS A O 1
ATOM 1541 N N . GLU A 1 193 ? 16.825 20.062 36.090 1.00 68.44 193 GLU A N 1
ATOM 1542 C CA . GLU A 1 193 ? 18.192 19.758 36.529 1.00 68.44 193 GLU A CA 1
ATOM 1543 C C . GLU A 1 193 ? 19.117 20.989 36.446 1.00 68.44 193 GLU A C 1
ATOM 1545 O O . GLU A 1 193 ? 19.937 21.199 37.346 1.00 68.44 193 GLU A O 1
ATOM 1550 N N . ALA A 1 194 ? 18.954 21.833 35.423 1.00 63.22 194 ALA A N 1
ATOM 1551 C CA . ALA A 1 194 ? 19.698 23.082 35.247 1.00 63.22 194 ALA A CA 1
ATOM 1552 C C . ALA A 1 194 ? 19.397 24.116 36.348 1.00 63.22 194 ALA A C 1
ATOM 1554 O O . ALA A 1 194 ? 20.312 24.803 36.807 1.00 63.22 194 ALA A O 1
ATOM 1555 N N . ASP A 1 195 ? 18.150 24.179 36.825 1.00 61.62 195 ASP A N 1
ATOM 1556 C CA . ASP A 1 195 ? 17.750 25.038 37.951 1.00 61.62 195 ASP A CA 1
ATOM 1557 C C . ASP A 1 195 ? 18.376 24.599 39.291 1.00 61.62 195 ASP A C 1
ATOM 1559 O O . ASP A 1 195 ? 18.548 25.411 40.201 1.00 61.62 195 ASP A O 1
ATOM 1563 N N . VAL A 1 196 ? 18.754 23.320 39.426 1.00 60.25 196 VAL A N 1
ATOM 1564 C CA . VAL A 1 196 ? 19.320 22.745 40.662 1.00 60.25 196 VAL A CA 1
ATOM 1565 C C . VAL A 1 196 ? 20.856 22.775 40.681 1.00 60.25 196 VAL A C 1
ATOM 1567 O O . VAL A 1 196 ? 21.457 22.867 41.754 1.00 60.25 196 VAL A O 1
ATOM 1570 N N . LYS A 1 197 ? 21.521 22.715 39.521 1.00 54.75 197 LYS A N 1
ATOM 1571 C CA . LYS A 1 197 ? 22.988 22.731 39.393 1.00 54.75 197 LYS A CA 1
ATOM 1572 C C . LYS A 1 197 ? 23.389 23.863 38.451 1.00 54.75 197 LYS A C 1
ATOM 1574 O O . LYS A 1 197 ? 23.214 23.730 37.247 1.00 54.75 197 LYS A O 1
ATOM 1579 N N . SER A 1 198 ? 23.948 24.954 38.987 1.00 52.78 198 SER A N 1
ATOM 1580 C CA . SER A 1 198 ? 24.387 26.126 38.209 1.00 52.78 198 SER A CA 1
ATOM 1581 C C . SER A 1 198 ? 25.061 25.725 36.888 1.00 52.78 198 SER A C 1
ATOM 1583 O O . SER A 1 198 ? 26.147 25.145 36.915 1.00 52.78 198 SER A O 1
ATOM 1585 N N . SER A 1 199 ? 24.379 26.018 35.775 1.00 61.81 199 SER A N 1
ATOM 1586 C CA . SER A 1 199 ? 24.772 25.876 34.364 1.00 61.81 199 SER A CA 1
ATOM 1587 C C . SER A 1 199 ? 26.127 25.189 34.114 1.00 61.81 199 SER A C 1
ATOM 1589 O O . SER A 1 199 ? 27.160 25.845 33.956 1.00 61.81 199 SER A O 1
ATOM 1591 N N . SER A 1 200 ? 26.135 23.851 34.106 1.00 65.00 200 SER A N 1
ATOM 1592 C CA . SER A 1 200 ? 27.314 23.064 33.730 1.00 65.00 200 SER A CA 1
ATOM 1593 C C . SER A 1 200 ? 27.411 22.909 32.205 1.00 65.00 200 SER A C 1
ATOM 1595 O O . SER A 1 200 ? 26.409 22.927 31.484 1.00 65.00 200 SER A O 1
ATOM 1597 N N . LEU A 1 201 ? 28.635 22.739 31.702 1.00 63.81 201 LEU A N 1
ATOM 1598 C CA . LEU A 1 201 ? 28.922 22.528 30.276 1.00 63.81 201 LEU A CA 1
ATOM 1599 C C . LEU A 1 201 ? 28.220 21.265 29.728 1.00 63.81 201 LEU A C 1
ATOM 1601 O O . LEU A 1 201 ? 27.627 21.318 28.656 1.00 63.81 201 LEU A O 1
ATOM 1605 N N . ASP A 1 202 ? 28.171 20.192 30.524 1.00 70.00 202 ASP A N 1
ATOM 1606 C CA . ASP A 1 202 ? 27.455 18.934 30.229 1.00 70.00 202 ASP A CA 1
ATOM 1607 C C . ASP A 1 202 ? 25.941 19.144 30.018 1.00 70.00 202 ASP A C 1
ATOM 1609 O O . ASP A 1 202 ? 25.340 18.576 29.108 1.00 70.00 202 ASP A O 1
ATOM 1613 N N . MET A 1 203 ? 25.311 20.023 30.805 1.00 65.75 203 MET A N 1
ATOM 1614 C CA . MET A 1 203 ? 23.888 20.347 30.641 1.00 65.75 203 MET A CA 1
ATOM 1615 C C . MET A 1 203 ? 23.622 21.116 29.340 1.00 65.75 203 MET A C 1
ATOM 1617 O O . MET A 1 203 ? 22.641 20.865 28.639 1.00 65.75 203 MET A O 1
ATOM 1621 N N . SER A 1 204 ? 24.524 22.037 28.991 1.00 67.06 204 SER A N 1
ATOM 1622 C CA . SER A 1 204 ? 24.434 22.802 27.742 1.00 67.06 204 SER A CA 1
ATOM 1623 C C . SER A 1 204 ? 24.596 21.902 26.512 1.00 67.06 204 SER A C 1
ATOM 1625 O O . SER A 1 204 ? 23.912 22.105 25.509 1.00 67.06 204 SER A O 1
ATOM 1627 N N . GLU A 1 205 ? 25.456 20.884 26.595 1.00 74.12 205 GLU A N 1
ATOM 1628 C CA . GLU A 1 205 ? 25.620 19.869 25.550 1.00 74.12 205 GLU A CA 1
ATOM 1629 C C . GLU A 1 205 ? 24.373 18.986 25.406 1.00 74.12 205 GLU A C 1
ATOM 1631 O O . GLU A 1 205 ? 23.887 18.827 24.289 1.00 74.12 205 GLU A O 1
ATOM 1636 N N . LYS A 1 206 ? 23.774 18.515 26.509 1.00 74.56 206 LYS A N 1
ATOM 1637 C CA . LYS A 1 206 ? 22.515 17.741 26.486 1.00 74.56 206 LYS A CA 1
ATOM 1638 C C . LYS A 1 206 ? 21.338 18.524 25.903 1.00 74.56 206 LYS A C 1
ATOM 1640 O O . LYS A 1 206 ? 20.579 17.992 25.100 1.00 74.56 206 LYS A O 1
ATOM 1645 N N . MET A 1 207 ? 21.207 19.805 26.250 1.00 69.38 207 MET A N 1
ATOM 1646 C CA . MET A 1 207 ? 20.176 20.687 25.684 1.00 69.38 207 MET A CA 1
ATOM 1647 C C . MET A 1 207 ? 20.391 20.950 24.190 1.00 69.38 207 MET A C 1
ATOM 1649 O O . MET A 1 207 ? 19.427 21.073 23.430 1.00 69.38 207 MET A O 1
ATOM 1653 N N . ARG A 1 208 ? 21.653 21.041 23.751 1.00 73.50 208 ARG A N 1
ATOM 1654 C CA . ARG A 1 208 ? 21.992 21.149 22.330 1.00 73.50 208 ARG A CA 1
ATOM 1655 C C . ARG A 1 208 ? 21.639 19.863 21.590 1.00 73.50 208 ARG A C 1
ATOM 1657 O O . ARG A 1 208 ? 21.030 19.960 20.531 1.00 73.50 208 ARG A O 1
ATOM 1664 N N . ASP A 1 209 ? 21.991 18.706 22.138 1.00 76.50 209 ASP A N 1
ATOM 1665 C CA . ASP A 1 209 ? 21.708 17.403 21.535 1.00 76.50 209 ASP A CA 1
ATOM 1666 C C . ASP A 1 209 ? 20.198 17.151 21.420 1.00 76.50 209 ASP A C 1
ATOM 1668 O O . ASP A 1 209 ? 19.706 16.871 20.332 1.00 76.50 209 ASP A O 1
ATOM 1672 N N . LEU A 1 210 ? 19.430 17.409 22.485 1.00 70.62 210 LEU A N 1
ATOM 1673 C CA . LEU A 1 210 ? 17.967 17.314 22.455 1.00 70.62 210 LEU A CA 1
ATOM 1674 C C . LEU A 1 210 ? 17.348 18.238 21.392 1.00 70.62 210 LEU A C 1
ATOM 1676 O O . LEU A 1 210 ? 16.437 17.840 20.671 1.00 70.62 210 LEU A O 1
ATOM 1680 N N . ARG A 1 211 ? 17.866 19.466 21.243 1.00 66.94 211 ARG A N 1
ATOM 1681 C CA . ARG A 1 211 ? 17.417 20.397 20.195 1.00 66.94 211 ARG A CA 1
ATOM 1682 C C . ARG A 1 211 ? 17.742 19.890 18.790 1.00 66.94 211 ARG A C 1
ATOM 1684 O O . ARG A 1 211 ? 16.931 20.100 17.891 1.00 66.94 211 ARG A O 1
ATOM 1691 N N . VAL A 1 212 ? 18.905 19.268 18.597 1.00 70.19 212 VAL A N 1
ATOM 1692 C CA . VAL A 1 212 ? 19.279 18.642 17.321 1.00 70.19 212 VAL A CA 1
ATOM 1693 C C . VAL A 1 212 ? 18.339 17.477 17.027 1.00 70.19 212 VAL A C 1
ATOM 1695 O O . VAL A 1 212 ? 17.710 17.489 15.980 1.00 70.19 212 VAL A O 1
ATOM 1698 N N . GLN A 1 213 ? 18.119 16.567 17.979 1.00 68.38 213 GLN A N 1
ATOM 1699 C CA . GLN A 1 213 ? 17.208 15.428 17.811 1.00 68.38 213 GLN A CA 1
ATOM 1700 C C . GLN A 1 213 ? 15.762 15.855 17.518 1.00 68.38 213 GLN A C 1
ATOM 1702 O O . GLN A 1 213 ? 15.125 15.307 16.622 1.00 68.38 213 GLN A O 1
ATOM 1707 N N . MET A 1 214 ? 15.241 16.864 18.228 1.00 63.41 214 MET A N 1
ATOM 1708 C CA . MET A 1 214 ? 13.928 17.439 17.921 1.00 63.41 214 MET A CA 1
ATOM 1709 C C . MET A 1 214 ? 13.903 18.046 16.514 1.00 63.41 214 MET A C 1
ATOM 1711 O O . MET A 1 214 ? 12.938 17.844 15.780 1.00 63.41 214 MET A O 1
ATOM 1715 N N . GLY A 1 215 ? 14.953 18.780 16.132 1.00 57.81 215 GLY A N 1
ATOM 1716 C CA . GLY A 1 215 ? 15.111 19.344 14.792 1.00 57.81 215 GLY A CA 1
ATOM 1717 C C . GLY A 1 215 ? 15.099 18.271 13.704 1.00 57.81 215 GLY A C 1
ATOM 1718 O O . GLY A 1 215 ? 14.321 18.383 12.760 1.00 57.81 215 GLY A O 1
ATOM 1719 N N . ASP A 1 216 ? 15.879 17.209 13.883 1.00 60.81 216 ASP A N 1
ATOM 1720 C CA . ASP A 1 216 ? 15.951 16.058 12.984 1.00 60.81 216 ASP A CA 1
ATOM 1721 C C . ASP A 1 216 ? 14.601 15.339 12.899 1.00 60.81 216 ASP A C 1
ATOM 1723 O O . ASP A 1 216 ? 14.152 14.983 11.810 1.00 60.81 216 ASP A O 1
ATOM 1727 N N . TRP A 1 217 ? 13.885 15.188 14.018 1.00 62.88 217 TRP A N 1
ATOM 1728 C CA . TRP A 1 217 ? 12.540 14.615 14.022 1.00 62.88 217 TRP A CA 1
ATOM 1729 C C . TRP A 1 217 ? 11.549 15.471 13.222 1.00 62.88 217 TRP A C 1
ATOM 1731 O O . TRP A 1 217 ? 10.842 14.944 12.362 1.00 62.88 217 TRP A O 1
ATOM 1741 N N . TYR A 1 218 ? 11.532 16.795 13.412 1.00 60.22 218 TYR A N 1
ATOM 1742 C CA . TYR A 1 218 ? 10.711 17.695 12.589 1.00 60.22 218 TYR A CA 1
ATOM 1743 C C . TYR A 1 218 ? 11.112 17.632 11.106 1.00 60.22 218 TYR A C 1
ATOM 1745 O O . TYR A 1 218 ? 10.249 17.621 10.225 1.00 60.22 218 TYR A O 1
ATOM 1753 N N . GLN A 1 219 ? 12.410 17.540 10.818 1.00 55.56 219 GLN A N 1
ATOM 1754 C CA . GLN A 1 219 ? 12.944 17.388 9.465 1.00 55.56 219 GLN A CA 1
ATOM 1755 C C . GLN A 1 219 ? 12.733 16.006 8.855 1.00 55.56 219 GLN A C 1
ATOM 1757 O O . GLN A 1 219 ? 12.899 15.883 7.655 1.00 55.56 219 GLN A O 1
ATOM 1762 N N . THR A 1 220 ? 12.374 14.978 9.621 1.00 56.47 220 THR A N 1
ATOM 1763 C CA . THR A 1 220 ? 12.170 13.613 9.100 1.00 56.47 220 THR A CA 1
ATOM 1764 C C . THR A 1 220 ? 10.688 13.251 9.024 1.00 56.47 220 THR A C 1
ATOM 1766 O O . THR A 1 220 ? 10.280 12.475 8.158 1.00 56.47 220 THR A O 1
ATOM 1769 N N . SER A 1 221 ? 9.885 13.839 9.911 1.00 59.97 221 SER A N 1
ATOM 1770 C CA . SER A 1 221 ? 8.467 13.541 10.095 1.00 59.97 221 SER A CA 1
ATOM 1771 C C . SER A 1 221 ? 7.551 14.629 9.525 1.00 59.97 221 SER A C 1
ATOM 1773 O O . SER A 1 221 ? 6.342 14.425 9.468 1.00 59.97 221 SER A O 1
ATOM 1775 N N . SER A 1 222 ? 8.050 15.798 9.107 1.00 65.00 222 SER A N 1
ATOM 1776 C CA . SER A 1 222 ? 7.189 16.812 8.475 1.00 65.00 222 SER A CA 1
ATOM 1777 C C . SER A 1 222 ? 6.691 16.373 7.093 1.00 65.00 222 SER A C 1
ATOM 1779 O O . SER A 1 222 ? 7.323 15.581 6.397 1.00 65.00 222 SER A O 1
ATOM 1781 N N . THR A 1 223 ? 5.565 16.938 6.649 1.00 63.84 223 THR A N 1
ATOM 1782 C CA . THR A 1 223 ? 5.057 16.729 5.282 1.00 63.84 223 THR A CA 1
ATOM 1783 C C . THR A 1 223 ? 6.105 17.088 4.224 1.00 63.84 223 THR A C 1
ATOM 1785 O O . THR A 1 223 ? 6.187 16.419 3.199 1.00 63.84 223 THR A O 1
ATOM 1788 N N . LEU A 1 224 ? 6.937 18.105 4.479 1.00 63.75 224 LEU A N 1
ATOM 1789 C CA . LEU A 1 224 ? 8.022 18.501 3.579 1.00 63.75 224 LEU A CA 1
ATOM 1790 C C . LEU A 1 224 ? 9.065 17.384 3.435 1.00 63.75 224 LEU A C 1
ATOM 1792 O O . LEU A 1 224 ? 9.365 16.979 2.320 1.00 63.75 224 LEU A O 1
ATOM 1796 N N . ALA A 1 225 ? 9.511 16.817 4.552 1.00 67.75 225 ALA A N 1
ATOM 1797 C CA . ALA A 1 225 ? 10.466 15.714 4.589 1.00 67.75 225 ALA A CA 1
ATOM 1798 C C . ALA A 1 225 ? 9.979 14.451 3.873 1.00 67.75 225 ALA A C 1
ATOM 1800 O O . ALA A 1 225 ? 10.708 13.805 3.123 1.00 67.75 225 ALA A O 1
ATOM 1801 N N . LEU A 1 226 ? 8.716 14.087 4.111 1.00 74.31 226 LEU A N 1
ATOM 1802 C CA . LEU A 1 226 ? 8.086 12.941 3.459 1.00 74.31 226 LEU A CA 1
ATOM 1803 C C . LEU A 1 226 ? 7.983 13.161 1.946 1.00 74.31 226 LEU A C 1
ATOM 1805 O O . LEU A 1 226 ? 8.180 12.226 1.172 1.00 74.31 226 LEU A O 1
ATOM 1809 N N . ASN A 1 227 ? 7.708 14.398 1.527 1.00 72.00 227 ASN A N 1
ATOM 1810 C CA . ASN A 1 227 ? 7.662 14.766 0.117 1.00 72.00 227 ASN A CA 1
ATOM 1811 C C . ASN A 1 227 ? 9.055 14.769 -0.528 1.00 72.00 227 ASN A C 1
ATOM 1813 O O . ASN A 1 227 ? 9.164 14.341 -1.672 1.00 72.00 227 ASN A O 1
ATOM 1817 N N . GLU A 1 228 ? 10.102 15.190 0.183 1.00 77.88 228 GLU A N 1
ATOM 1818 C CA . GLU A 1 228 ? 11.495 15.112 -0.285 1.00 77.88 228 GLU A CA 1
ATOM 1819 C C . GLU A 1 228 ? 11.930 13.655 -0.478 1.00 77.88 228 GLU A C 1
ATOM 1821 O O . GLU A 1 228 ? 12.324 13.280 -1.578 1.00 77.88 228 GLU A O 1
ATOM 1826 N N . LYS A 1 229 ? 11.715 12.790 0.523 1.00 83.19 229 LYS A N 1
ATOM 1827 C CA . LYS A 1 229 ? 11.983 11.345 0.398 1.00 83.19 229 LYS A CA 1
ATOM 1828 C C . LYS A 1 229 ? 11.224 10.706 -0.761 1.00 83.19 229 LYS A C 1
ATOM 1830 O O . LYS A 1 229 ? 11.775 9.894 -1.495 1.00 83.19 229 LYS A O 1
ATOM 1835 N N . MET A 1 230 ? 9.952 11.067 -0.929 1.00 89.81 230 MET A N 1
ATOM 1836 C CA . MET A 1 230 ? 9.152 10.616 -2.065 1.00 89.81 230 MET A CA 1
ATOM 1837 C C . MET A 1 230 ? 9.722 11.138 -3.387 1.00 89.81 230 MET A C 1
ATOM 1839 O O . MET A 1 230 ? 9.757 10.395 -4.359 1.00 89.81 230 MET A O 1
ATOM 1843 N N . SER A 1 231 ? 10.182 12.387 -3.445 1.00 85.50 231 SER A N 1
ATOM 1844 C CA . SER A 1 231 ? 10.821 12.948 -4.637 1.00 85.50 231 SER A CA 1
ATOM 1845 C C . SER A 1 231 ? 12.075 12.164 -5.025 1.00 85.50 231 SER A C 1
ATOM 1847 O O . SER A 1 231 ? 12.214 11.798 -6.190 1.00 85.50 231 SER A O 1
ATOM 1849 N N . ASP A 1 232 ? 12.939 11.850 -4.062 1.00 88.56 232 ASP A N 1
ATOM 1850 C CA . ASP A 1 232 ? 14.162 11.079 -4.302 1.00 88.56 232 ASP A CA 1
ATOM 1851 C C . ASP A 1 232 ? 13.844 9.644 -4.741 1.00 88.56 232 ASP A C 1
ATOM 1853 O O . ASP A 1 232 ? 14.391 9.151 -5.728 1.00 88.56 232 ASP A O 1
ATOM 1857 N N . LEU A 1 233 ? 12.892 8.994 -4.065 1.00 91.81 233 LEU A N 1
ATOM 1858 C CA . LEU A 1 233 ? 12.447 7.644 -4.407 1.00 91.81 233 LEU A CA 1
ATOM 1859 C C . LEU A 1 233 ? 11.832 7.582 -5.810 1.00 91.81 233 LEU A C 1
ATOM 1861 O O . LEU A 1 233 ? 12.038 6.612 -6.531 1.00 91.81 233 LEU A O 1
ATOM 1865 N N . ARG A 1 234 ? 11.113 8.626 -6.241 1.00 95.50 234 ARG A N 1
ATOM 1866 C CA . ARG A 1 234 ? 10.574 8.698 -7.607 1.00 95.50 234 ARG A CA 1
ATOM 1867 C C . ARG A 1 234 ? 11.670 8.682 -8.661 1.00 95.50 234 ARG A C 1
ATOM 1869 O O . ARG A 1 234 ? 11.454 8.076 -9.702 1.00 95.50 234 ARG A O 1
ATOM 1876 N N . VAL A 1 235 ? 12.797 9.353 -8.419 1.00 93.19 235 VAL A N 1
ATOM 1877 C CA . VAL A 1 235 ? 13.931 9.333 -9.356 1.00 93.19 235 VAL A CA 1
ATOM 1878 C C . VAL A 1 235 ? 14.451 7.906 -9.481 1.00 93.19 235 VAL A C 1
ATOM 1880 O O . VAL A 1 235 ? 14.497 7.385 -10.587 1.00 93.19 235 VAL A O 1
ATOM 1883 N N . GLN A 1 236 ? 14.690 7.237 -8.352 1.00 95.56 236 GLN A N 1
ATOM 1884 C CA . GLN A 1 236 ? 15.162 5.848 -8.329 1.00 95.56 236 GLN A CA 1
ATOM 1885 C C . GLN A 1 236 ? 14.191 4.889 -9.031 1.00 95.56 236 GLN A C 1
ATOM 1887 O O . GLN A 1 236 ? 14.602 4.066 -9.838 1.00 95.56 236 GLN A O 1
ATOM 1892 N N . MET A 1 237 ? 12.888 5.035 -8.785 1.00 96.44 237 MET A N 1
ATOM 1893 C CA . MET A 1 237 ? 11.844 4.238 -9.433 1.00 96.44 237 MET A CA 1
ATOM 1894 C C . MET A 1 237 ? 11.784 4.443 -10.953 1.00 96.44 237 MET A C 1
ATOM 1896 O O . MET A 1 237 ? 11.479 3.500 -11.681 1.00 96.44 237 MET A O 1
ATOM 1900 N N . ILE A 1 238 ? 12.013 5.671 -11.429 1.00 95.06 238 ILE A N 1
ATOM 1901 C CA . ILE A 1 238 ? 12.028 5.989 -12.863 1.00 95.06 238 ILE A CA 1
ATOM 1902 C C . ILE A 1 238 ? 13.289 5.413 -13.509 1.00 95.06 238 ILE A C 1
ATOM 1904 O O . ILE A 1 238 ? 13.169 4.732 -14.522 1.00 95.06 238 ILE A O 1
ATOM 1908 N N . ASP A 1 239 ? 14.455 5.603 -12.890 1.00 95.44 239 ASP A N 1
ATOM 1909 C CA . ASP A 1 239 ? 15.724 5.055 -13.378 1.00 95.44 239 ASP A CA 1
ATOM 1910 C C . ASP A 1 239 ? 15.677 3.518 -13.441 1.00 95.44 239 ASP A C 1
ATOM 1912 O O . ASP A 1 239 ? 16.072 2.914 -14.438 1.00 95.44 239 ASP A O 1
ATOM 1916 N N . TRP A 1 240 ? 15.113 2.882 -12.410 1.00 97.31 240 TRP A N 1
ATOM 1917 C CA . TRP A 1 240 ? 14.894 1.436 -12.365 1.00 97.31 240 TRP A CA 1
ATOM 1918 C C . TRP A 1 240 ? 13.950 0.961 -13.480 1.00 97.31 240 TRP A C 1
ATOM 1920 O O . TRP A 1 240 ? 14.223 -0.038 -14.147 1.00 97.31 240 TRP A O 1
ATOM 1930 N N . TYR A 1 241 ? 12.852 1.683 -13.732 1.00 97.50 241 TYR A N 1
ATOM 1931 C CA . TYR A 1 241 ? 11.944 1.365 -14.836 1.00 97.50 241 TYR A CA 1
ATOM 1932 C C . TYR A 1 241 ? 12.646 1.467 -16.193 1.00 97.50 241 TYR A C 1
ATOM 1934 O O . TYR A 1 241 ? 12.485 0.570 -17.024 1.00 97.50 241 TYR A O 1
ATOM 1942 N N . ASP A 1 242 ? 13.419 2.533 -16.409 1.00 95.81 242 ASP A N 1
ATOM 1943 C CA . ASP A 1 242 ? 14.144 2.754 -17.658 1.00 95.81 242 ASP A CA 1
ATOM 1944 C C . ASP A 1 242 ? 15.164 1.629 -17.891 1.00 95.81 242 ASP A C 1
ATOM 1946 O O . ASP A 1 242 ? 15.202 1.053 -18.980 1.00 95.81 242 ASP A O 1
ATOM 1950 N N . GLU A 1 243 ? 15.901 1.212 -16.854 1.00 95.94 243 GLU A N 1
ATOM 1951 C CA . GLU A 1 243 ? 16.814 0.067 -16.940 1.00 95.94 243 GLU A CA 1
ATOM 1952 C C . GLU A 1 243 ? 16.080 -1.235 -17.304 1.00 95.94 243 GLU A C 1
ATOM 1954 O O . GLU A 1 243 ? 16.515 -1.984 -18.186 1.00 95.94 243 GLU A O 1
ATOM 1959 N N . MET A 1 244 ? 14.955 -1.519 -16.644 1.00 96.50 244 MET A N 1
ATOM 1960 C CA . MET A 1 244 ? 14.167 -2.729 -16.889 1.00 96.50 244 MET A CA 1
ATOM 1961 C C . MET A 1 244 ? 13.582 -2.748 -18.309 1.00 96.50 244 MET A C 1
ATOM 1963 O O . MET A 1 244 ? 13.616 -3.779 -18.990 1.00 96.50 244 MET A O 1
ATOM 1967 N N . ALA A 1 245 ? 13.076 -1.607 -18.784 1.00 95.50 245 ALA A N 1
ATOM 1968 C CA . ALA A 1 245 ? 12.543 -1.451 -20.132 1.00 95.50 245 ALA A CA 1
ATOM 1969 C C . ALA A 1 245 ? 13.640 -1.594 -21.202 1.00 95.50 245 ALA A C 1
ATOM 1971 O O . ALA A 1 245 ? 13.428 -2.282 -22.207 1.00 95.50 245 ALA A O 1
ATOM 1972 N N . ASP A 1 246 ? 14.822 -1.017 -20.970 1.00 94.81 246 ASP A N 1
ATOM 1973 C CA . ASP A 1 246 ? 15.972 -1.125 -21.869 1.00 94.81 246 ASP A CA 1
ATOM 1974 C C . ASP A 1 246 ? 16.499 -2.560 -21.955 1.00 94.81 246 ASP A C 1
ATOM 1976 O O . ASP A 1 246 ? 16.790 -3.043 -23.053 1.00 94.81 246 ASP A O 1
ATOM 1980 N N . ARG A 1 247 ? 16.563 -3.287 -20.833 1.00 94.31 247 ARG A N 1
ATOM 1981 C CA . ARG A 1 247 ? 16.946 -4.711 -20.810 1.00 94.31 247 ARG A CA 1
ATOM 1982 C C . ARG A 1 247 ? 15.952 -5.586 -21.557 1.00 94.31 247 ARG A C 1
ATOM 1984 O O . ARG A 1 247 ? 16.36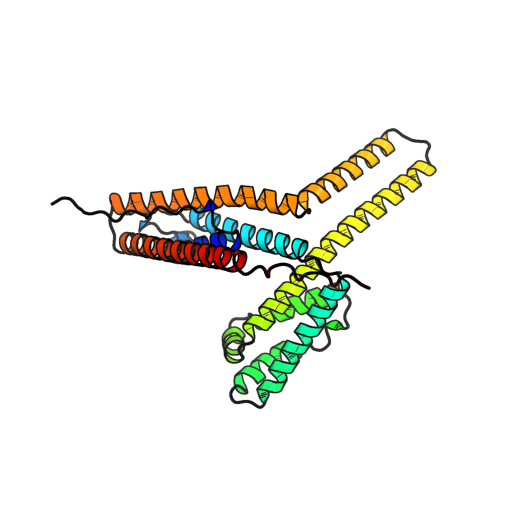7 -6.408 -22.378 1.00 94.31 247 ARG A O 1
ATOM 1991 N N . ALA A 1 248 ? 14.655 -5.379 -21.340 1.00 92.56 248 ALA A N 1
ATOM 1992 C CA . ALA A 1 248 ? 13.618 -6.106 -22.062 1.00 92.56 248 ALA A CA 1
ATOM 1993 C C . ALA A 1 248 ? 13.667 -5.808 -23.570 1.00 92.56 248 ALA A C 1
ATOM 1995 O O . ALA A 1 248 ? 13.574 -6.722 -24.395 1.00 92.56 248 ALA A O 1
ATOM 1996 N N . PHE A 1 249 ? 13.878 -4.543 -23.950 1.00 93.00 249 PHE A N 1
ATOM 1997 C CA . PHE A 1 249 ? 14.043 -4.146 -25.346 1.00 93.00 249 PHE A CA 1
ATOM 1998 C C . PHE A 1 249 ? 15.303 -4.752 -25.975 1.00 93.00 249 PHE A C 1
ATOM 2000 O O . PHE A 1 249 ? 15.231 -5.303 -27.076 1.00 93.00 249 PHE A O 1
ATOM 2007 N N . ALA A 1 250 ? 16.444 -4.688 -25.287 1.00 92.12 250 ALA A N 1
ATOM 2008 C CA . ALA A 1 250 ? 17.702 -5.268 -25.746 1.00 92.12 250 ALA A CA 1
ATOM 2009 C C . ALA A 1 250 ? 17.591 -6.791 -25.902 1.00 92.12 250 ALA A C 1
ATOM 2011 O O . ALA A 1 250 ? 18.023 -7.332 -26.920 1.00 92.12 250 ALA A O 1
ATOM 2012 N N . SER A 1 251 ? 16.947 -7.469 -24.950 1.00 91.19 251 SER A N 1
ATOM 2013 C CA . SER A 1 251 ? 16.686 -8.910 -25.009 1.00 91.19 251 SER A CA 1
ATOM 2014 C C . SER A 1 251 ? 15.817 -9.262 -26.211 1.00 91.19 251 SER A C 1
ATOM 2016 O O . SER A 1 251 ? 16.211 -10.106 -27.008 1.00 91.19 251 SER A O 1
ATOM 2018 N N . ASN A 1 252 ? 14.717 -8.536 -26.436 1.00 90.56 252 ASN A N 1
ATOM 2019 C CA . ASN A 1 252 ? 13.865 -8.724 -27.612 1.00 90.56 252 ASN A CA 1
ATOM 2020 C C . ASN A 1 252 ? 14.603 -8.445 -28.940 1.00 90.56 252 ASN A C 1
ATOM 2022 O O . ASN A 1 252 ? 14.362 -9.105 -29.951 1.00 90.56 252 ASN A O 1
ATOM 2026 N N . LEU A 1 253 ? 15.499 -7.453 -28.959 1.00 90.00 253 LEU A N 1
ATOM 2027 C CA . LEU A 1 253 ? 16.289 -7.099 -30.138 1.00 90.00 253 LEU A CA 1
ATOM 2028 C C . LEU A 1 253 ? 17.311 -8.189 -30.493 1.00 90.00 253 LEU A C 1
ATOM 2030 O O . LEU A 1 253 ? 17.505 -8.480 -31.675 1.00 90.00 253 LEU A O 1
ATOM 2034 N N . LEU A 1 254 ? 17.972 -8.757 -29.482 1.00 90.06 254 LEU A N 1
ATOM 2035 C CA . LEU A 1 254 ? 19.019 -9.764 -29.646 1.00 90.06 254 LEU A CA 1
ATOM 2036 C C . LEU A 1 254 ? 18.441 -11.171 -29.839 1.00 90.06 254 LEU A C 1
ATOM 2038 O O . LEU A 1 254 ? 18.875 -11.889 -30.738 1.00 90.06 254 LEU A O 1
ATOM 2042 N N . ASN A 1 255 ? 17.455 -11.539 -29.021 1.00 87.81 255 ASN A N 1
ATOM 2043 C CA . ASN A 1 255 ? 16.867 -12.871 -28.906 1.00 87.81 255 ASN A CA 1
ATOM 2044 C C . ASN A 1 255 ? 15.342 -12.763 -28.734 1.00 87.81 255 ASN A C 1
ATOM 2046 O O . ASN A 1 255 ? 14.805 -12.968 -27.652 1.00 87.81 255 ASN A O 1
ATOM 2050 N N . GLU A 1 256 ? 14.643 -12.417 -29.814 1.00 90.06 256 GLU A N 1
ATOM 2051 C CA . GLU A 1 256 ? 13.176 -12.340 -29.822 1.00 90.06 256 GLU A CA 1
ATOM 2052 C C . GLU A 1 256 ? 12.535 -13.676 -29.403 1.00 90.06 256 GLU A C 1
ATOM 2054 O O . GLU A 1 256 ? 12.808 -14.711 -30.018 1.00 90.06 256 GLU A O 1
ATOM 2059 N N . SER A 1 257 ? 11.654 -13.624 -28.402 1.00 90.75 257 SER A N 1
ATOM 2060 C CA . SER A 1 257 ? 10.840 -14.739 -27.915 1.00 90.75 257 SER A CA 1
ATOM 2061 C C . SER A 1 257 ? 9.355 -14.352 -27.851 1.00 90.75 257 SER A C 1
ATOM 2063 O O . SER A 1 257 ? 8.993 -13.181 -28.005 1.00 90.75 257 SER A O 1
ATOM 2065 N N . GLU A 1 258 ? 8.465 -15.327 -27.647 1.00 91.50 258 GLU A N 1
ATOM 2066 C CA . GLU A 1 258 ? 7.035 -15.036 -27.463 1.00 91.50 258 GLU A CA 1
ATOM 2067 C C . GLU A 1 258 ? 6.804 -14.185 -26.206 1.00 91.50 258 GLU A C 1
ATOM 2069 O O . GLU A 1 258 ? 6.035 -13.224 -26.239 1.00 91.50 258 GLU A O 1
ATOM 2074 N N . GLU A 1 259 ? 7.539 -14.476 -25.133 1.00 92.12 259 GLU A N 1
ATOM 2075 C CA . GLU A 1 259 ? 7.509 -13.747 -23.867 1.00 92.12 259 GLU A CA 1
ATOM 2076 C C . GLU A 1 259 ? 7.995 -12.304 -24.041 1.00 92.12 259 GLU A C 1
ATOM 2078 O O . GLU A 1 259 ? 7.336 -11.373 -23.572 1.00 92.12 259 GLU A O 1
ATOM 2083 N N . SER A 1 260 ? 9.102 -12.090 -24.764 1.00 91.75 260 SER A N 1
ATOM 2084 C CA . SER A 1 260 ? 9.626 -10.744 -25.012 1.00 91.75 260 SER A CA 1
ATOM 2085 C C . SER A 1 260 ? 8.686 -9.914 -25.888 1.00 91.75 260 SER A C 1
ATOM 2087 O O . SER A 1 260 ? 8.460 -8.735 -25.614 1.00 91.75 260 SER A O 1
ATOM 2089 N N . LEU A 1 261 ? 8.064 -10.519 -26.903 1.00 91.75 261 LEU A N 1
ATOM 2090 C CA . LEU A 1 261 ? 7.076 -9.844 -27.748 1.00 91.75 261 LEU A CA 1
ATOM 2091 C C . LEU A 1 261 ? 5.794 -9.503 -26.984 1.00 91.75 261 LEU A C 1
ATOM 2093 O O . LEU A 1 261 ? 5.256 -8.402 -27.156 1.00 91.75 261 LEU A O 1
ATOM 2097 N N . TYR A 1 262 ? 5.309 -10.428 -26.153 1.00 93.06 262 TYR A N 1
ATOM 2098 C CA . TYR A 1 262 ? 4.125 -10.220 -25.327 1.00 93.06 262 TYR A CA 1
ATOM 2099 C C . TYR A 1 262 ? 4.361 -9.098 -24.318 1.00 93.06 262 TYR A C 1
ATOM 2101 O O . TYR A 1 262 ? 3.552 -8.172 -24.241 1.00 93.06 262 TYR A O 1
ATOM 2109 N N . PHE A 1 263 ? 5.505 -9.120 -23.629 1.00 95.50 263 PHE A N 1
ATOM 2110 C CA . PHE A 1 263 ? 5.885 -8.082 -22.678 1.00 95.50 263 PHE A CA 1
ATOM 2111 C C . PHE A 1 263 ? 5.950 -6.698 -23.333 1.00 95.50 263 PHE A C 1
ATOM 2113 O O . PHE A 1 263 ? 5.271 -5.782 -22.879 1.00 95.50 263 PHE A O 1
ATOM 2120 N N . ILE A 1 264 ? 6.696 -6.535 -24.435 1.00 94.69 264 ILE A N 1
ATOM 2121 C CA . ILE A 1 264 ? 6.847 -5.229 -25.104 1.00 94.69 264 ILE A CA 1
ATOM 2122 C C . ILE A 1 264 ? 5.498 -4.721 -25.638 1.00 94.69 264 ILE A C 1
ATOM 2124 O O . ILE A 1 264 ? 5.200 -3.528 -25.558 1.00 94.69 264 ILE A O 1
ATOM 2128 N N . SER A 1 265 ? 4.649 -5.618 -26.148 1.00 94.19 265 SER A N 1
ATOM 2129 C CA . SER A 1 265 ? 3.298 -5.260 -26.602 1.00 94.19 265 SER A CA 1
ATOM 2130 C C . SER A 1 265 ? 2.403 -4.823 -25.440 1.00 94.19 265 SER A C 1
ATOM 2132 O O . SER A 1 265 ? 1.707 -3.811 -25.544 1.00 94.19 265 SER A O 1
ATOM 2134 N N . GLY A 1 266 ? 2.445 -5.556 -24.325 1.00 96.44 266 GLY A N 1
ATOM 2135 C CA . GLY A 1 266 ? 1.721 -5.230 -23.099 1.00 96.44 266 GLY A CA 1
ATOM 2136 C C . GLY A 1 266 ? 2.187 -3.913 -22.481 1.00 96.44 266 GLY A C 1
ATOM 2137 O O . GLY A 1 266 ? 1.356 -3.091 -22.095 1.00 96.44 266 GLY A O 1
ATOM 2138 N N . LEU A 1 267 ? 3.498 -3.668 -22.472 1.00 96.81 267 LEU A N 1
ATOM 2139 C CA . LEU A 1 267 ? 4.101 -2.430 -21.992 1.00 96.81 267 LEU A CA 1
ATOM 2140 C C . LEU A 1 267 ? 3.644 -1.227 -22.820 1.00 96.81 267 LEU A C 1
ATOM 2142 O O . LEU A 1 267 ? 3.194 -0.230 -22.261 1.00 96.81 267 LEU A O 1
ATOM 2146 N N . ASN A 1 268 ? 3.663 -1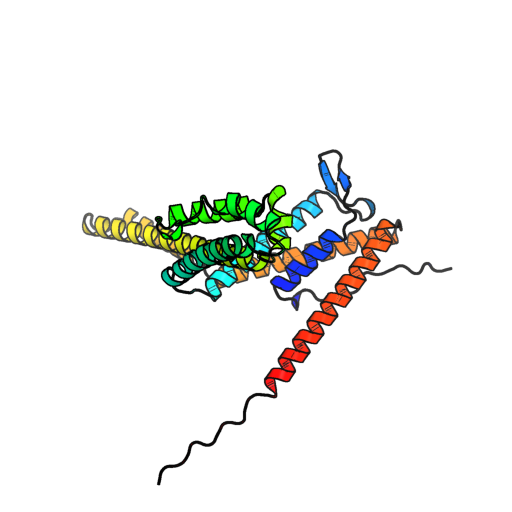.330 -24.149 1.00 96.31 268 ASN A N 1
ATOM 2147 C CA . ASN A 1 268 ? 3.172 -0.255 -25.012 1.00 96.31 268 ASN A CA 1
ATOM 2148 C C . ASN A 1 268 ? 1.672 0.006 -24.802 1.00 96.31 268 ASN A C 1
ATOM 2150 O O . ASN A 1 268 ? 1.251 1.157 -24.698 1.00 96.31 268 ASN A O 1
ATOM 2154 N N . ALA A 1 269 ? 0.858 -1.043 -24.654 1.00 96.00 269 ALA A N 1
ATOM 2155 C CA . ALA A 1 269 ? -0.562 -0.884 -24.336 1.00 96.00 269 ALA A CA 1
ATOM 2156 C C . ALA A 1 269 ? -0.782 -0.203 -22.969 1.00 96.00 269 ALA A C 1
ATOM 2158 O O . ALA A 1 269 ? -1.667 0.648 -22.823 1.00 96.00 269 ALA A O 1
ATOM 2159 N N . LEU A 1 270 ? 0.038 -0.542 -21.969 1.00 96.75 270 LEU A N 1
ATOM 2160 C CA . LEU A 1 270 ? 0.035 0.095 -20.654 1.00 96.75 270 LEU A CA 1
ATOM 2161 C C . LEU A 1 270 ? 0.392 1.586 -20.753 1.00 96.75 270 LEU A C 1
ATOM 2163 O O . LEU A 1 270 ? -0.338 2.418 -20.211 1.00 96.75 270 LEU A O 1
ATOM 2167 N N . ILE A 1 271 ? 1.458 1.927 -21.480 1.00 95.44 271 ILE A N 1
ATOM 2168 C CA . ILE A 1 271 ? 1.901 3.310 -21.706 1.00 95.44 271 ILE A CA 1
ATOM 2169 C C . ILE A 1 271 ? 0.788 4.133 -22.357 1.00 95.44 271 ILE A C 1
ATOM 2171 O O . ILE A 1 271 ? 0.399 5.174 -21.825 1.00 95.44 271 ILE A O 1
ATOM 2175 N N . GLN A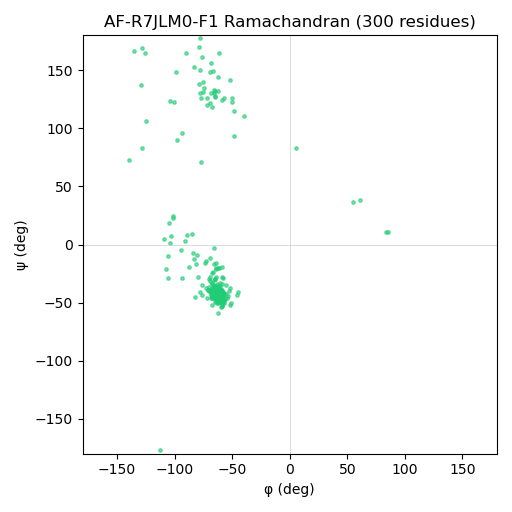 1 272 ? 0.193 3.635 -23.444 1.00 94.06 272 GLN A N 1
ATOM 2176 C CA . GLN A 1 272 ? -0.903 4.319 -24.138 1.00 94.06 272 GLN A CA 1
ATOM 2177 C C . GLN A 1 272 ? -2.121 4.538 -23.233 1.00 94.06 272 GLN A C 1
ATOM 2179 O O . GLN A 1 272 ? -2.747 5.604 -23.257 1.00 94.06 272 GLN A O 1
ATOM 2184 N N . SER A 1 273 ? -2.457 3.542 -22.408 1.00 92.38 273 SER A N 1
ATOM 2185 C CA . SER A 1 273 ? -3.535 3.642 -21.423 1.00 92.38 273 SER A CA 1
ATOM 2186 C C . SER A 1 273 ? -3.261 4.752 -20.404 1.00 92.38 273 SER A C 1
ATOM 2188 O O . SER A 1 273 ? -4.145 5.572 -20.143 1.00 92.38 273 SER A O 1
ATOM 2190 N N . VAL A 1 274 ? -2.042 4.825 -19.863 1.00 92.06 274 VAL A N 1
ATOM 2191 C CA . VAL A 1 274 ? -1.657 5.852 -18.884 1.00 92.06 274 VAL A CA 1
ATOM 2192 C C . VAL A 1 274 ? -1.612 7.242 -19.509 1.00 92.06 274 VAL A C 1
ATOM 2194 O O . VAL A 1 274 ? -2.158 8.182 -18.930 1.00 92.06 274 VAL A O 1
ATOM 2197 N N . GLU A 1 275 ? -1.054 7.389 -20.712 1.00 90.75 275 GLU A N 1
ATOM 2198 C CA . GLU A 1 275 ? -1.068 8.668 -21.423 1.00 90.75 275 GLU A CA 1
ATOM 2199 C C . GLU A 1 275 ? -2.487 9.173 -21.689 1.00 90.75 275 GLU A C 1
ATOM 2201 O O . GLU A 1 275 ? -2.759 10.371 -21.583 1.00 90.75 275 GLU A O 1
ATOM 2206 N N . THR A 1 276 ? -3.395 8.268 -22.053 1.00 90.44 276 THR A N 1
ATOM 2207 C CA . THR A 1 276 ? -4.796 8.609 -22.311 1.00 90.44 276 THR A CA 1
ATOM 2208 C C . THR A 1 276 ? -5.459 9.129 -21.039 1.00 90.44 276 THR A C 1
ATOM 2210 O O . THR A 1 276 ? -6.050 10.210 -21.060 1.00 90.44 276 THR A O 1
ATOM 2213 N N . SER A 1 277 ? -5.291 8.421 -19.920 1.00 86.62 277 SER A N 1
ATOM 2214 C CA . SER A 1 277 ? -5.793 8.847 -18.608 1.00 86.62 277 SER A CA 1
ATOM 2215 C C . SER A 1 277 ? -5.210 10.198 -18.181 1.00 86.62 277 SER A C 1
ATOM 2217 O O . SER A 1 277 ? -5.943 11.082 -17.733 1.00 86.62 277 SER A O 1
ATOM 2219 N N . TYR A 1 278 ? -3.908 10.411 -18.394 1.00 87.06 278 TYR A N 1
ATOM 2220 C CA . TYR A 1 278 ? -3.252 11.689 -18.121 1.00 87.06 278 TYR A CA 1
ATOM 2221 C C . TYR A 1 278 ? -3.865 12.833 -18.945 1.00 87.06 278 TYR A C 1
ATOM 2223 O O . TYR A 1 278 ? -4.246 13.865 -18.386 1.00 87.06 278 TYR A O 1
ATOM 2231 N N . LYS A 1 279 ? -4.016 12.648 -20.265 1.00 87.81 279 LYS A N 1
ATOM 2232 C CA . LYS A 1 279 ? -4.607 13.649 -21.174 1.00 87.81 279 LYS A CA 1
ATOM 2233 C C . LYS A 1 279 ? -6.045 13.992 -20.770 1.00 87.81 279 LYS A C 1
ATOM 2235 O O . LYS A 1 279 ? -6.404 15.169 -20.759 1.00 87.81 279 LYS A O 1
ATOM 2240 N N . GLN A 1 280 ? -6.842 12.993 -20.386 1.00 85.75 280 GLN A N 1
ATOM 2241 C CA . GLN A 1 280 ? -8.214 13.191 -19.903 1.00 85.75 280 GLN A CA 1
ATOM 2242 C C . GLN A 1 280 ? -8.258 14.036 -18.627 1.00 85.75 280 GLN A C 1
ATOM 2244 O O . GLN A 1 280 ? -9.015 15.004 -18.562 1.00 85.75 280 GLN A O 1
ATOM 2249 N N . ARG A 1 281 ? -7.402 13.736 -17.646 1.00 85.88 281 ARG A N 1
ATOM 2250 C CA . ARG A 1 281 ? -7.314 14.512 -16.404 1.00 85.88 281 ARG A CA 1
ATOM 2251 C C . ARG A 1 281 ? -6.940 15.973 -16.661 1.00 85.88 281 ARG A C 1
ATOM 2253 O O . ARG A 1 281 ? -7.556 16.872 -16.095 1.00 85.88 281 ARG A O 1
ATOM 2260 N N . ILE A 1 282 ? -5.959 16.223 -17.533 1.00 84.12 282 ILE A N 1
ATOM 2261 C CA . ILE A 1 282 ? -5.549 17.590 -17.890 1.00 84.12 282 ILE A CA 1
ATOM 2262 C C . ILE A 1 282 ? -6.689 18.345 -18.589 1.00 84.12 282 ILE A C 1
ATOM 2264 O O . ILE A 1 282 ? -6.910 19.523 -18.302 1.00 84.12 282 ILE A O 1
ATOM 2268 N N . ALA A 1 283 ? -7.445 17.683 -19.469 1.00 85.06 283 ALA A N 1
ATOM 2269 C CA . ALA A 1 283 ? -8.608 18.285 -20.119 1.00 85.06 283 ALA A CA 1
ATOM 2270 C C . ALA A 1 283 ? -9.706 18.657 -19.105 1.00 85.06 283 ALA A C 1
ATOM 2272 O O . ALA A 1 283 ? -10.208 19.778 -19.138 1.00 85.06 283 ALA A O 1
ATOM 2273 N N . GLN A 1 284 ? -10.013 17.766 -18.158 1.00 78.06 284 GLN A N 1
ATOM 2274 C CA . GLN A 1 284 ? -10.979 18.022 -17.082 1.00 78.06 284 GLN A CA 1
ATOM 2275 C C . GLN A 1 284 ? -10.543 19.177 -16.172 1.00 78.06 284 GLN A C 1
ATOM 2277 O O . GLN A 1 284 ? -11.353 20.035 -15.834 1.00 78.06 284 GLN A O 1
ATOM 2282 N N . SER A 1 285 ? -9.252 19.259 -15.824 1.00 74.19 285 SER A N 1
ATOM 2283 C CA . SER A 1 285 ? -8.743 20.368 -15.006 1.00 74.19 285 SER A CA 1
ATOM 2284 C C . SER A 1 285 ? -8.834 21.730 -15.699 1.00 74.19 285 SER A C 1
ATOM 2286 O O . SER A 1 285 ? -8.996 22.737 -15.019 1.00 74.19 285 SER A O 1
ATOM 2288 N N . LYS A 1 286 ? -8.753 21.767 -17.037 1.00 73.56 286 LYS A N 1
ATOM 2289 C CA . LYS A 1 286 ? -8.894 23.000 -17.823 1.00 73.56 286 LYS A CA 1
ATOM 2290 C C . LYS A 1 286 ? -10.358 23.415 -17.970 1.00 73.56 286 LYS A C 1
ATOM 2292 O O . LYS A 1 286 ? -10.658 24.585 -17.792 1.00 73.56 286 LYS A O 1
ATOM 2297 N N . GLY A 1 287 ? -11.263 22.461 -18.205 1.00 63.41 287 GLY A N 1
ATOM 2298 C CA . GLY A 1 287 ? -12.704 22.737 -18.267 1.00 63.41 287 GLY A CA 1
ATOM 2299 C C . GLY A 1 287 ? -13.265 23.317 -16.963 1.00 63.41 287 GLY A C 1
ATOM 2300 O O . GLY A 1 287 ? -14.068 24.239 -17.002 1.00 63.41 287 GLY A O 1
ATOM 2301 N N . ASN A 1 288 ? -12.770 22.860 -15.807 1.00 54.72 288 ASN A N 1
ATOM 2302 C CA . ASN A 1 288 ? -13.193 23.381 -14.501 1.00 54.72 288 ASN A CA 1
ATOM 2303 C C . ASN A 1 288 ? -12.654 24.788 -14.168 1.00 54.72 288 ASN A C 1
ATOM 2305 O O . ASN A 1 288 ? -13.162 25.411 -13.240 1.00 54.72 288 ASN A O 1
ATOM 2309 N N . GLN A 1 289 ? -11.628 25.293 -14.865 1.00 52.50 289 GLN A N 1
ATOM 2310 C CA . GLN A 1 289 ? -11.144 26.670 -14.670 1.00 52.50 289 GLN A CA 1
ATOM 2311 C C . GLN A 1 289 ? -12.023 27.699 -15.400 1.00 52.50 289 GLN A C 1
ATOM 2313 O O . GLN A 1 289 ? -12.162 28.825 -14.920 1.00 52.50 289 GLN A O 1
ATOM 2318 N N . ASP A 1 290 ? -12.670 27.297 -16.497 1.00 48.38 290 ASP A N 1
ATOM 2319 C CA . ASP A 1 290 ? -13.567 28.153 -17.284 1.00 48.38 290 ASP A CA 1
ATOM 2320 C C . ASP A 1 290 ? -14.989 28.276 -16.681 1.00 48.38 290 ASP A C 1
ATOM 2322 O O . ASP A 1 290 ? -15.759 29.133 -17.106 1.00 48.38 290 ASP A O 1
ATOM 2326 N N . GLU A 1 291 ? -15.338 27.488 -15.653 1.00 43.72 291 GLU A N 1
ATOM 2327 C CA . GLU A 1 291 ? -16.637 27.532 -14.946 1.00 43.72 291 GLU A CA 1
ATOM 2328 C C . GLU A 1 291 ? -16.587 28.270 -13.588 1.00 43.72 291 GLU A C 1
ATOM 2330 O O . GLU A 1 291 ? -17.413 28.037 -12.702 1.00 43.72 291 GLU A O 1
ATOM 2335 N N . THR A 1 292 ? -15.632 29.183 -13.386 1.00 32.66 292 THR A N 1
ATOM 2336 C CA . THR A 1 292 ? -15.649 30.047 -12.190 1.00 32.66 292 THR A CA 1
ATOM 2337 C C . THR A 1 292 ? -16.785 31.079 -12.337 1.00 32.66 292 THR A C 1
ATOM 2339 O O . THR A 1 292 ? -16.750 31.842 -13.304 1.00 32.66 292 THR A O 1
ATOM 2342 N N . PRO A 1 293 ? -17.796 31.152 -11.439 1.00 39.06 293 PRO A N 1
ATOM 2343 C CA . PRO A 1 293 ? -18.908 32.086 -11.595 1.00 39.06 293 PRO A CA 1
ATOM 2344 C C . PRO A 1 293 ? -18.412 33.527 -11.489 1.00 39.06 293 PRO A C 1
ATOM 2346 O O . PRO A 1 293 ? -17.745 33.893 -10.518 1.00 39.06 293 PRO A O 1
ATOM 2349 N N . GLU A 1 294 ? -18.766 34.332 -12.486 1.00 38.31 294 GLU A N 1
ATOM 2350 C CA . GLU A 1 294 ? -18.586 35.778 -12.502 1.00 38.31 294 GLU A CA 1
ATOM 2351 C C . GLU A 1 294 ? -19.152 36.367 -11.198 1.00 38.31 294 GLU A C 1
ATOM 2353 O O . GLU A 1 294 ? -20.294 36.113 -10.808 1.00 38.31 294 GLU A O 1
ATOM 2358 N N . SER A 1 295 ? -18.294 37.080 -10.472 1.00 37.81 295 SER A N 1
ATOM 2359 C CA . SER A 1 295 ? -18.564 37.694 -9.175 1.00 37.81 295 SER A CA 1
ATOM 2360 C C . SER A 1 295 ? -19.875 38.482 -9.184 1.00 37.81 295 SER A C 1
ATOM 2362 O O . SER A 1 295 ? -19.977 39.499 -9.867 1.00 37.81 295 SER A O 1
ATOM 2364 N N . GLY A 1 296 ? -20.852 38.033 -8.392 1.00 35.03 296 GLY A N 1
ATOM 2365 C CA . GLY A 1 296 ? -22.085 38.770 -8.147 1.00 35.03 296 GLY A CA 1
ATOM 2366 C C . GLY A 1 296 ? -21.790 40.144 -7.548 1.00 35.03 296 GLY A C 1
ATOM 2367 O O . GLY A 1 296 ? -21.123 40.253 -6.517 1.00 35.03 296 GLY A O 1
ATOM 2368 N N . GLU A 1 297 ? -22.289 41.183 -8.214 1.00 38.19 297 GLU A N 1
ATOM 2369 C CA . GLU A 1 297 ? -22.341 42.551 -7.708 1.00 38.19 297 GLU A CA 1
ATOM 2370 C C . GLU A 1 297 ? -22.965 42.581 -6.304 1.00 38.19 297 GLU A C 1
ATOM 2372 O O . GLU A 1 297 ? -24.068 42.081 -6.069 1.00 38.19 297 GLU A O 1
ATOM 2377 N N . LEU A 1 298 ? -22.243 43.184 -5.358 1.00 34.53 298 LEU A N 1
ATOM 2378 C CA . LEU A 1 298 ? -22.770 43.547 -4.046 1.00 34.53 298 LEU A CA 1
ATOM 2379 C C . LEU A 1 298 ? -23.849 44.633 -4.222 1.00 34.53 298 LEU A C 1
ATOM 2381 O O . LEU A 1 298 ? -23.584 45.621 -4.912 1.00 34.53 298 LEU A O 1
ATOM 2385 N N . PRO A 1 299 ? -25.033 44.519 -3.591 1.00 38.06 299 PRO A N 1
ATOM 2386 C CA . PRO A 1 299 ? -26.041 45.566 -3.660 1.00 38.06 299 PRO A CA 1
ATOM 2387 C C . PRO A 1 299 ? -25.554 46.793 -2.886 1.00 38.06 299 PRO A C 1
ATOM 2389 O O . PRO A 1 299 ? -25.276 46.715 -1.689 1.00 38.06 299 PRO A O 1
ATOM 2392 N N . THR A 1 300 ? -25.465 47.935 -3.562 1.00 42.59 300 THR A N 1
ATOM 2393 C CA . THR A 1 300 ? -25.279 49.236 -2.916 1.00 42.59 300 THR A CA 1
ATOM 2394 C C . THR A 1 300 ? -26.536 49.594 -2.126 1.00 42.59 300 THR A C 1
ATOM 2396 O O . THR A 1 300 ? -27.609 49.736 -2.715 1.00 42.59 300 THR A O 1
ATOM 2399 N N . GLU A 1 301 ? -26.397 49.744 -0.810 1.00 39.53 301 GLU A N 1
ATOM 2400 C CA . GLU A 1 301 ? -27.415 50.338 0.057 1.00 39.53 301 GLU A CA 1
ATOM 2401 C C . GLU A 1 301 ? -27.677 51.799 -0.346 1.00 39.53 301 GLU A C 1
ATOM 2403 O O . GLU A 1 301 ? -26.741 52.584 -0.505 1.00 39.53 301 GLU A O 1
ATOM 2408 N N . ASN A 1 302 ? -28.959 52.144 -0.482 1.00 40.34 302 ASN A N 1
ATOM 2409 C CA . ASN A 1 302 ? -29.531 53.477 -0.277 1.00 40.34 302 ASN A CA 1
ATOM 2410 C C . ASN A 1 302 ? -30.927 53.307 0.325 1.00 40.34 302 ASN A C 1
ATOM 2412 O O . ASN A 1 302 ? -31.682 52.459 -0.205 1.00 40.34 302 ASN A O 1
#

Secondary structure (DSSP, 8-state):
----PPPPPP--GGGS-HHHHHHHHHHHHHTS--EE-TTS-EEBGGGTB-HHHHHHHHHHHHHHHHHHHHHHHHHT---HHHHHHHHHHHHHHHHHHHHHHTTSTTHHHHHHHHHHHGGGTTGGGS-HHHHHHHHHHHHHHHTSHHHHHHHHHHT-HHHHHHHHHHHHHHHHHHHHHHHHHHHHHHHHHHHHHHHHSTT-HHHHHHHHHHHHHHHHHHHHHSHHHHHHHHHHHHHHHHHHHHHHHHHHHHHHHHS--HHHHHHHHHHHHHHHHHHHHHHHHHHHHHHTTTTPPP-PPPPPP-

Sequence (302 aa):
MRKKYLKVESIYLYHLTNAELINFLRRFMDLLPLEDDEEGGKHAPALAITSEMVAEGNDYLQTAADLNRQSKLKAETKPKKEIDRLRDRMVVFIIDRISFLRSSAVAAAAELLYIVVKPYKGIGSLSYNRETEEITGLLTDLNKPENVDAVRTLGIEKDIDDLKSYNDQFIALVADLDTLQTYNDQFEALVKEADVKSSSLDMSEKMRDLRVQMGDWYQTSSTLALNEKMSDLRVQMIDWYDEMADRAFASNLLNESEESLYFISGLNALIQSVETSYKQRIAQSKGNQDETPESGELPTEN

Mean predicted aligned error: 14.58 Å

Foldseek 3Di:
DDDDAQAFDDFDLVLDDLVLLLVLLVLLLVLAPWDQDPVRATARVLLPGDSVLSVVSVVLSVLSVVLVLLLVLQVVDDPLVVLLVQLVVLLVVVQVLLVVCCPDPLVVLSVVVNVLSVVVPPLSVDPLVSSLVSLVSSLVSCPPPVNVVSCVVSVCVVSSVSSVSSSVSNVLVVVVVVVVVVLVVQVVVLVVVCVVDPDDPVSVVSVVVSVVVVVVCCCCSPSVNSVVVSVVSSVVSVVSVVVSSVSLSVSCVVPNDPSSVSSSVSSNVSSVVSVVVSVVVVVVVVVVVVPDDDDDDDDDDD